Protein AF-A0A3B7PXM8-F1 (afdb_monomer_lite)

Foldseek 3Di:
DAQKKKWKWFWDFDAPPFAGDLVRIDTFATPDMDPDPVVNVVVLLVVQLVCQQVAFVRRQADCVVDVVSLVLLVVLQVLCCVQQNDGLADPVRDGGRGDDPRHDSVSSSVSCVSSSNRRMDIDMDRQQQWKKWKQFPVVRHTDQFVPRTTQIDSDLQSPVDDCLRRLVVCQVVCCCLQQVDDVVQFFPCVVVVLVLQVVQPQFDADPVRGGPGGNSSSDGSVSLVSSQVRGPHGRIDIDIDGPVRSNVNSVD

Secondary structure (DSSP, 8-state):
---EEEEEEEEEEEE-SSSEEEEEEEEEEEEEEES-HHHHHHHHHHHHHHHGGG--GGGT--TTT-HHHHHHHHHHHHHHHHHHS--SB-TTSPBPSS--TTS-HHHHHHHHHHTT--SEEEEEEETT-EEEEEEETTTTEEPB-TTS-B-EESSTT-TTS-HHHHGGGGHHHHHHHHHSS-HHHHBS-HHHHHHHHHH-TTEEE-TTS-EEEE-GGG--HHHHHHHHHHBSS-SEEEEEEEHHHHHHHHT-

Radius of gyration: 23.92 Å; chains: 1; bounding box: 57×28×70 Å

Structure (mmCIF, N/CA/C/O backbone):
data_AF-A0A3B7PXM8-F1
#
_entry.id   AF-A0A3B7PXM8-F1
#
loop_
_atom_site.group_PDB
_atom_site.id
_atom_site.type_symbol
_atom_site.label_atom_id
_atom_site.label_alt_id
_atom_site.label_comp_id
_atom_site.label_asym_id
_atom_site.label_entity_id
_atom_site.label_seq_id
_atom_site.pdbx_PDB_ins_code
_atom_site.Cartn_x
_atom_site.Cartn_y
_atom_site.Cartn_z
_atom_site.occupancy
_atom_site.B_iso_or_equiv
_atom_site.auth_seq_id
_atom_site.auth_comp_id
_atom_site.auth_asym_id
_atom_site.auth_atom_id
_atom_site.pdbx_PDB_model_num
ATOM 1 N N . MET A 1 1 ? -17.926 -16.563 -18.798 1.00 48.66 1 MET A N 1
ATOM 2 C CA . MET A 1 1 ? -17.276 -15.243 -18.694 1.00 48.66 1 MET A CA 1
ATOM 3 C C . MET A 1 1 ? -16.414 -15.311 -17.455 1.00 48.66 1 MET A C 1
ATOM 5 O O . MET A 1 1 ? -16.928 -15.748 -16.432 1.00 48.66 1 MET A O 1
ATOM 9 N N . THR A 1 2 ? -15.117 -15.044 -17.557 1.00 55.69 2 THR A N 1
ATOM 10 C CA . THR A 1 2 ? -14.252 -14.981 -16.374 1.00 55.69 2 THR A CA 1
ATOM 11 C C . THR A 1 2 ? -14.659 -13.755 -15.560 1.00 55.69 2 THR A C 1
ATOM 13 O O . THR A 1 2 ? -14.785 -12.665 -16.110 1.00 55.69 2 THR A O 1
ATOM 16 N N . ASN A 1 3 ? -14.954 -13.956 -14.275 1.00 82.12 3 ASN A N 1
ATOM 17 C CA . ASN A 1 3 ? -15.371 -12.912 -13.336 1.00 82.12 3 ASN A CA 1
ATOM 18 C C . ASN A 1 3 ? -14.119 -12.155 -12.865 1.00 82.12 3 ASN A C 1
ATOM 20 O O . ASN A 1 3 ? -13.725 -12.267 -11.712 1.00 82.12 3 ASN A O 1
ATOM 24 N N . GLN A 1 4 ? -13.411 -11.511 -13.791 1.00 92.19 4 GLN A N 1
ATOM 25 C CA . GLN A 1 4 ? -12.111 -10.895 -13.538 1.00 92.19 4 GLN A CA 1
ATOM 26 C C . GLN A 1 4 ? -12.113 -9.433 -13.959 1.00 92.19 4 GLN A C 1
ATOM 28 O O . GLN A 1 4 ? -12.710 -9.060 -14.970 1.00 92.19 4 GLN A O 1
ATOM 33 N N . ALA A 1 5 ? -11.399 -8.626 -13.187 1.00 93.19 5 ALA A N 1
ATOM 34 C CA . ALA A 1 5 ? -11.091 -7.245 -13.496 1.00 93.19 5 ALA A CA 1
ATOM 35 C C . ALA A 1 5 ? -9.580 -7.020 -13.372 1.00 93.19 5 ALA A C 1
ATOM 37 O O . ALA A 1 5 ? -8.901 -7.621 -12.538 1.00 93.19 5 ALA A O 1
AT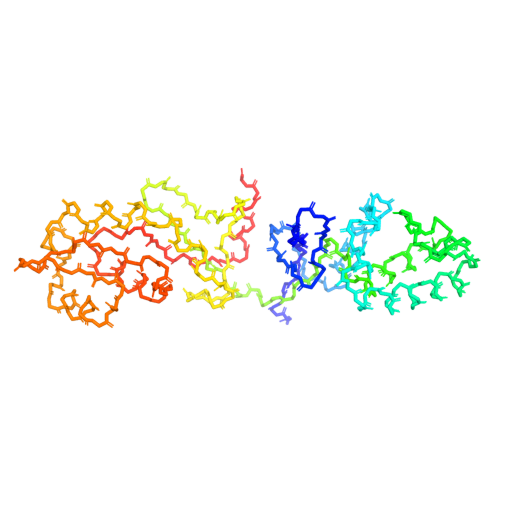OM 38 N N . TYR A 1 6 ? -9.062 -6.135 -14.214 1.00 95.44 6 TYR A N 1
ATOM 39 C CA . TYR A 1 6 ? -7.661 -5.742 -14.247 1.00 95.44 6 TYR A CA 1
ATOM 40 C C . TYR A 1 6 ? -7.566 -4.276 -13.846 1.00 95.44 6 TYR A C 1
ATOM 42 O O . TYR A 1 6 ? -8.038 -3.394 -14.566 1.00 95.44 6 TYR A O 1
ATOM 50 N N . ILE A 1 7 ? -6.981 -4.024 -12.683 1.00 94.38 7 ILE A N 1
ATOM 51 C CA . ILE A 1 7 ? -6.867 -2.695 -12.089 1.00 94.38 7 ILE A CA 1
ATOM 52 C C . ILE A 1 7 ? -5.465 -2.169 -12.374 1.00 94.38 7 ILE A C 1
ATOM 54 O O . ILE A 1 7 ? -4.486 -2.820 -12.021 1.00 94.38 7 ILE A O 1
ATOM 58 N N . ILE A 1 8 ? -5.355 -0.992 -12.982 1.00 95.69 8 ILE A N 1
ATOM 59 C CA . ILE A 1 8 ? -4.091 -0.258 -13.028 1.00 95.69 8 ILE A CA 1
ATOM 60 C C . ILE A 1 8 ? -3.986 0.567 -11.752 1.00 95.69 8 ILE A C 1
ATOM 62 O O . ILE A 1 8 ? -4.858 1.396 -11.482 1.00 95.69 8 ILE A O 1
ATOM 66 N N . ARG A 1 9 ? -2.907 0.368 -10.996 1.00 92.69 9 ARG A N 1
ATOM 67 C CA . ARG A 1 9 ? -2.559 1.196 -9.836 1.00 92.69 9 ARG A CA 1
ATOM 68 C C . ARG A 1 9 ? -1.199 1.835 -10.017 1.00 92.69 9 ARG A C 1
ATOM 70 O O . ARG A 1 9 ? -0.335 1.291 -10.708 1.00 92.69 9 ARG A O 1
ATOM 77 N N . GLN A 1 10 ? -1.024 2.988 -9.384 1.00 90.44 10 GLN A N 1
ATOM 78 C CA . GLN A 1 10 ? 0.285 3.608 -9.260 1.00 90.44 10 GLN A CA 1
ATOM 79 C C . GLN A 1 10 ? 1.058 2.948 -8.109 1.00 90.44 10 GLN A C 1
ATOM 81 O O . GLN A 1 10 ? 0.476 2.623 -7.077 1.00 90.44 10 GLN A O 1
ATOM 86 N N . GLN A 1 11 ? 2.359 2.752 -8.294 1.00 89.31 11 GLN A N 1
ATOM 87 C CA . GLN A 1 11 ? 3.288 2.372 -7.240 1.00 89.31 11 GLN A CA 1
ATOM 88 C C . GLN A 1 11 ? 3.946 3.618 -6.652 1.00 89.31 11 GLN A C 1
ATOM 90 O O . GLN A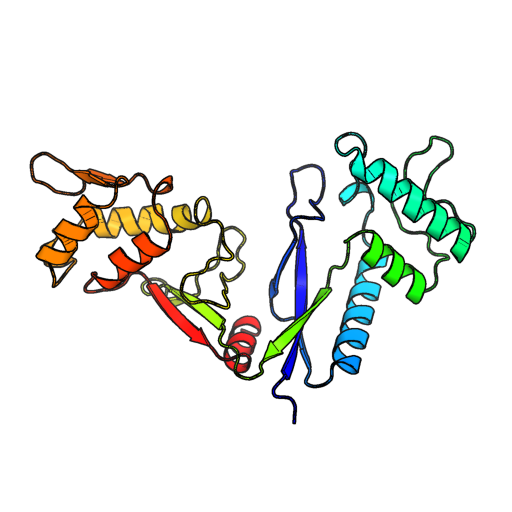 1 11 ? 4.320 4.546 -7.376 1.00 89.31 11 GLN A O 1
ATOM 95 N N . ARG A 1 12 ? 4.107 3.626 -5.334 1.00 85.94 12 ARG A N 1
ATOM 96 C CA . ARG A 1 12 ? 4.988 4.547 -4.624 1.00 85.94 12 ARG A CA 1
ATOM 97 C C . ARG A 1 12 ? 6.101 3.745 -3.979 1.00 85.94 12 ARG A C 1
ATOM 99 O O . ARG A 1 12 ? 5.836 2.743 -3.330 1.00 85.94 12 ARG A O 1
ATOM 106 N N . PHE A 1 13 ? 7.325 4.206 -4.185 1.00 88.00 13 PHE A N 1
ATOM 107 C CA . PHE A 1 13 ? 8.510 3.655 -3.549 1.00 88.00 13 PHE A CA 1
ATOM 108 C C . PHE A 1 13 ? 8.780 4.441 -2.271 1.00 88.00 13 PHE A C 1
ATOM 110 O O . PHE A 1 13 ? 8.721 5.677 -2.298 1.00 88.00 13 PHE A O 1
ATOM 117 N N . ALA A 1 14 ? 9.071 3.742 -1.175 1.00 83.94 14 ALA A N 1
ATOM 118 C CA . ALA A 1 14 ? 9.556 4.384 0.039 1.00 83.94 14 ALA A CA 1
ATOM 119 C C . ALA A 1 14 ? 10.849 5.163 -0.261 1.00 83.94 14 ALA A C 1
ATOM 121 O O . ALA A 1 14 ? 11.660 4.734 -1.082 1.00 83.94 14 ALA A O 1
ATOM 122 N N . TYR A 1 15 ? 11.023 6.325 0.368 1.00 82.56 15 TYR A N 1
ATOM 123 C CA . TYR A 1 15 ? 12.186 7.193 0.176 1.00 82.56 15 TYR A CA 1
ATOM 124 C C . TYR A 1 15 ? 12.935 7.325 1.498 1.00 82.56 15 TYR A C 1
ATOM 126 O O . TYR A 1 15 ? 12.329 7.700 2.500 1.00 82.56 15 TYR A O 1
ATOM 134 N N . ASN A 1 16 ? 14.229 7.017 1.508 1.00 81.19 16 ASN A N 1
ATOM 135 C CA . ASN A 1 16 ? 15.048 6.982 2.724 1.00 81.19 16 ASN A CA 1
ATOM 136 C C . ASN A 1 16 ? 15.998 8.190 2.841 1.00 81.19 16 ASN A C 1
ATOM 138 O O . ASN A 1 16 ? 17.161 8.042 3.205 1.00 81.19 16 ASN A O 1
ATOM 142 N N . ASP A 1 17 ? 15.501 9.379 2.504 1.00 80.50 17 ASP A N 1
ATOM 143 C CA . ASP A 1 17 ? 16.230 10.655 2.409 1.00 80.50 17 ASP A CA 1
ATOM 144 C C . ASP A 1 17 ? 17.265 10.762 1.272 1.00 80.50 17 ASP A C 1
ATOM 146 O O . ASP A 1 17 ? 17.482 11.869 0.768 1.00 80.50 17 ASP A O 1
ATOM 150 N N . GLU A 1 18 ? 17.835 9.651 0.792 1.00 81.62 18 GLU A N 1
ATOM 151 C CA . GLU A 1 18 ? 18.861 9.643 -0.265 1.00 81.62 18 GLU A CA 1
ATOM 152 C C . GLU A 1 18 ? 18.419 8.938 -1.557 1.00 81.62 18 GLU A C 1
ATOM 154 O O . GLU A 1 18 ? 18.820 9.356 -2.643 1.00 81.62 18 GLU A O 1
ATOM 159 N N . PHE A 1 19 ? 17.587 7.896 -1.470 1.00 85.44 19 PHE A N 1
ATOM 160 C CA . PHE A 1 19 ? 17.115 7.140 -2.631 1.00 85.44 19 PHE A CA 1
ATOM 161 C C . PHE A 1 19 ? 15.778 6.425 -2.367 1.00 85.44 19 PHE A C 1
ATOM 163 O O . PHE A 1 19 ? 15.280 6.320 -1.245 1.00 85.44 19 PHE A O 1
ATOM 170 N N . TYR A 1 20 ? 15.162 5.937 -3.438 1.00 88.19 20 TYR A N 1
ATOM 171 C CA . TYR A 1 20 ? 13.961 5.120 -3.412 1.00 88.19 20 TYR A CA 1
ATOM 172 C C . TYR A 1 20 ? 14.304 3.651 -3.173 1.00 88.19 20 TYR A C 1
ATOM 174 O O . TYR A 1 20 ? 15.142 3.061 -3.857 1.00 88.19 20 TYR A O 1
ATOM 182 N N . LEU A 1 21 ? 13.585 3.032 -2.244 1.00 86.38 21 LEU A N 1
ATOM 183 C CA . LEU A 1 21 ? 13.638 1.603 -1.971 1.00 86.38 21 LEU A CA 1
ATOM 184 C C . LEU A 1 21 ? 12.760 0.869 -2.987 1.00 86.38 21 LEU A C 1
ATOM 186 O O . LEU A 1 21 ? 11.541 0.786 -2.848 1.00 86.38 21 LEU A O 1
ATOM 190 N N . ARG A 1 22 ? 13.388 0.347 -4.045 1.00 87.94 22 ARG A N 1
ATOM 191 C CA . ARG A 1 22 ? 12.688 -0.315 -5.161 1.00 87.94 22 ARG A CA 1
ATOM 192 C C . ARG A 1 22 ? 11.918 -1.569 -4.747 1.00 87.94 22 ARG A C 1
ATOM 194 O O . ARG A 1 22 ? 10.881 -1.870 -5.332 1.00 87.94 22 ARG A O 1
ATOM 201 N N . ASP A 1 23 ? 12.392 -2.263 -3.719 1.00 82.31 23 ASP A N 1
ATOM 202 C CA . ASP A 1 23 ? 11.761 -3.482 -3.204 1.00 82.31 23 ASP A CA 1
ATOM 203 C C . ASP A 1 23 ? 10.648 -3.201 -2.178 1.00 82.31 23 ASP A C 1
ATOM 205 O O . ASP A 1 23 ? 9.913 -4.109 -1.796 1.00 82.31 23 ASP A O 1
ATOM 209 N N . GLU A 1 24 ? 10.465 -1.936 -1.791 1.00 78.25 24 GLU A N 1
ATOM 210 C CA . GLU A 1 24 ? 9.442 -1.476 -0.847 1.00 78.25 24 GLU A CA 1
ATOM 211 C C . GLU A 1 24 ? 8.457 -0.539 -1.555 1.00 78.25 24 GLU A C 1
ATOM 213 O O . GLU A 1 24 ? 8.320 0.650 -1.248 1.00 78.25 24 GLU A O 1
ATOM 218 N N . ALA A 1 25 ? 7.783 -1.091 -2.565 1.00 82.19 25 ALA A N 1
ATOM 219 C CA . ALA A 1 25 ? 6.732 -0.401 -3.292 1.00 82.19 25 ALA A CA 1
ATOM 220 C C . ALA A 1 25 ? 5.349 -0.793 -2.766 1.00 82.19 25 ALA A C 1
ATOM 222 O O . ALA A 1 25 ? 4.997 -1.974 -2.743 1.00 82.19 25 ALA A O 1
ATOM 223 N N . TYR A 1 26 ? 4.522 0.198 -2.442 1.00 80.38 26 TYR A N 1
ATOM 224 C CA . TYR A 1 26 ? 3.102 -0.009 -2.165 1.00 80.38 26 TYR A CA 1
ATOM 225 C C . TYR A 1 26 ? 2.245 0.566 -3.295 1.00 80.38 26 TYR A C 1
ATOM 227 O O . TYR A 1 26 ? 2.650 1.473 -4.030 1.00 80.38 26 TYR A O 1
ATOM 235 N N . VAL A 1 27 ? 1.061 -0.015 -3.483 1.00 83.81 27 VAL A N 1
ATOM 236 C CA . VAL A 1 27 ? 0.110 0.419 -4.511 1.00 83.81 27 VAL A CA 1
ATOM 237 C C . VAL A 1 27 ? -0.855 1.437 -3.925 1.00 83.81 27 VAL A C 1
ATOM 239 O O . VAL A 1 27 ? -1.341 1.261 -2.813 1.00 83.81 27 VAL A O 1
ATOM 242 N N . THR A 1 28 ? -1.138 2.494 -4.678 1.00 82.62 28 THR A N 1
ATOM 243 C CA . THR A 1 28 ? -1.987 3.599 -4.219 1.00 82.62 28 THR A CA 1
ATOM 244 C C . THR A 1 28 ? -3.341 3.577 -4.931 1.00 82.62 28 THR A C 1
ATOM 246 O O . THR A 1 28 ? -3.943 2.513 -5.105 1.00 82.62 28 THR A O 1
ATOM 249 N N . GLN A 1 29 ? -3.837 4.745 -5.337 1.00 81.31 29 GLN A N 1
ATOM 250 C CA . GLN A 1 29 ? -5.116 4.936 -6.001 1.00 81.31 29 GLN A CA 1
ATOM 251 C C . GLN A 1 29 ? -5.294 4.077 -7.257 1.00 81.31 29 GLN A C 1
ATOM 253 O O . GLN A 1 29 ? -4.353 3.774 -8.006 1.00 81.31 29 GLN A O 1
ATOM 258 N N . ILE A 1 30 ? -6.554 3.735 -7.517 1.00 88.50 30 ILE A N 1
ATOM 259 C CA . ILE A 1 30 ? -6.964 3.119 -8.773 1.00 88.50 30 ILE A CA 1
ATOM 260 C C . ILE A 1 30 ? -6.861 4.165 -9.881 1.00 88.50 30 ILE A C 1
ATOM 262 O O . ILE A 1 30 ? -7.595 5.146 -9.890 1.00 88.50 30 ILE A O 1
ATOM 266 N N . HIS A 1 31 ? -5.978 3.927 -10.848 1.00 89.94 31 HIS A N 1
ATOM 267 C CA . HIS A 1 31 ? -5.861 4.777 -12.027 1.00 89.94 31 HIS A CA 1
ATOM 268 C C . HIS A 1 31 ? -6.926 4.430 -13.075 1.00 89.94 31 HIS A C 1
ATOM 270 O O . HIS A 1 31 ? -7.528 5.312 -13.679 1.00 89.94 31 HIS A O 1
ATOM 276 N N . ALA A 1 32 ? -7.152 3.135 -13.315 1.00 91.94 32 ALA A N 1
ATOM 277 C CA . ALA A 1 32 ? -8.136 2.656 -14.282 1.00 91.94 32 ALA A CA 1
ATOM 278 C C . ALA A 1 32 ? -8.503 1.186 -14.033 1.00 91.94 32 ALA A C 1
ATOM 280 O O . ALA A 1 32 ? -7.733 0.439 -13.433 1.00 91.94 32 ALA A O 1
ATOM 281 N N . VAL A 1 33 ? -9.660 0.757 -14.542 1.00 92.88 33 VAL A N 1
ATOM 282 C CA . VAL A 1 33 ? -10.134 -0.635 -14.473 1.00 92.88 33 VAL A CA 1
ATOM 283 C C . VAL A 1 33 ? -10.519 -1.119 -15.865 1.00 92.88 33 VAL A C 1
ATOM 285 O O . VAL A 1 33 ? -11.168 -0.405 -16.626 1.00 92.88 33 VAL A O 1
ATOM 288 N N . TYR A 1 34 ? -10.135 -2.352 -16.180 1.00 94.25 34 TYR A N 1
ATOM 289 C CA . TYR A 1 34 ? -10.365 -2.995 -17.468 1.00 94.25 34 TYR A CA 1
ATOM 290 C C . TYR A 1 34 ? -10.969 -4.386 -17.277 1.00 94.25 34 TYR A C 1
ATOM 292 O O . TYR A 1 34 ? -10.628 -5.102 -16.338 1.00 94.25 34 TYR A O 1
ATOM 300 N N . ALA A 1 35 ? -11.821 -4.796 -18.215 1.00 92.81 35 ALA A N 1
ATOM 301 C CA . ALA A 1 35 ? -12.333 -6.168 -18.292 1.00 92.81 35 ALA A CA 1
ATOM 302 C C . ALA A 1 35 ? -11.432 -7.095 -19.132 1.00 92.81 35 ALA A C 1
ATOM 304 O O . ALA A 1 35 ? -11.523 -8.314 -19.024 1.00 92.81 35 ALA A O 1
ATOM 305 N N . ASP A 1 36 ? -10.568 -6.525 -19.978 1.00 94.62 36 ASP A N 1
ATOM 306 C CA . ASP A 1 36 ? -9.661 -7.267 -20.854 1.00 94.62 36 ASP A CA 1
ATOM 307 C C . ASP A 1 36 ? -8.204 -7.111 -20.409 1.00 94.62 36 ASP A C 1
ATOM 309 O O . ASP A 1 36 ? -7.697 -5.998 -20.235 1.00 94.62 36 ASP A O 1
ATOM 313 N N . ARG A 1 37 ? -7.513 -8.248 -20.283 1.00 95.44 37 ARG A N 1
ATOM 314 C CA . ARG A 1 37 ? -6.119 -8.305 -19.839 1.00 95.44 37 ARG A CA 1
ATOM 315 C C . ARG A 1 37 ? -5.190 -7.570 -20.795 1.00 95.44 37 ARG A C 1
ATOM 317 O O . ARG A 1 37 ? -4.308 -6.844 -20.339 1.00 95.44 37 ARG A O 1
ATOM 324 N N . GLY A 1 38 ? -5.359 -7.786 -22.102 1.00 96.56 38 GLY A N 1
ATOM 325 C CA . GLY A 1 38 ? -4.481 -7.219 -23.127 1.00 96.56 38 GLY A CA 1
ATOM 326 C C . GLY A 1 38 ? -4.533 -5.696 -23.120 1.00 96.56 38 GLY A C 1
ATOM 327 O O . GLY A 1 38 ? -3.498 -5.036 -23.041 1.00 96.56 38 GLY A O 1
ATOM 328 N N . SER A 1 39 ? -5.750 -5.158 -23.083 1.00 96.81 39 SER A N 1
ATOM 329 C CA . SER A 1 39 ? -6.033 -3.726 -22.999 1.00 96.81 39 SER A CA 1
ATOM 330 C C . SER A 1 39 ? -5.433 -3.104 -21.735 1.00 96.81 39 SER A C 1
ATOM 332 O O . SER A 1 39 ? -4.767 -2.074 -21.823 1.00 96.81 39 SER A O 1
ATOM 334 N N . ALA A 1 40 ? -5.580 -3.761 -20.576 1.00 97.44 40 ALA A N 1
ATOM 335 C CA . ALA A 1 40 ? -5.001 -3.290 -19.316 1.00 97.44 40 ALA A CA 1
ATOM 336 C C . ALA A 1 40 ? -3.468 -3.204 -19.373 1.00 97.44 40 ALA A C 1
ATOM 338 O O . ALA A 1 40 ? -2.884 -2.197 -18.979 1.00 97.44 40 ALA A O 1
ATOM 339 N N . HIS A 1 41 ? -2.804 -4.242 -19.894 1.00 97.25 41 HIS A N 1
ATOM 340 C CA . HIS A 1 41 ? -1.340 -4.276 -19.981 1.00 97.25 41 HIS A CA 1
ATOM 341 C C . HIS A 1 41 ? -0.807 -3.268 -21.001 1.00 97.25 41 HIS A C 1
ATOM 343 O O . HIS A 1 41 ? 0.213 -2.629 -20.749 1.00 97.25 41 HIS A O 1
ATOM 349 N N . GLN A 1 42 ? -1.502 -3.082 -22.127 1.00 97.38 42 GLN A N 1
ATOM 350 C CA . GLN A 1 42 ? -1.133 -2.075 -23.118 1.00 97.38 42 GLN A CA 1
ATOM 351 C C . GLN A 1 42 ? -1.248 -0.657 -22.544 1.00 97.38 42 GLN A C 1
ATOM 353 O O . GLN A 1 42 ? -0.311 0.130 -22.678 1.00 97.38 42 GLN A O 1
ATOM 358 N N . ALA A 1 43 ? -2.353 -0.344 -21.861 1.00 97.62 43 ALA A N 1
ATOM 359 C CA . ALA A 1 43 ? -2.539 0.951 -21.211 1.00 97.62 43 ALA A CA 1
ATOM 360 C C . ALA A 1 43 ? -1.517 1.179 -20.083 1.00 97.62 43 ALA A C 1
ATOM 362 O O . ALA A 1 43 ? -0.901 2.239 -20.009 1.00 97.62 43 ALA A O 1
ATOM 363 N N . CYS A 1 44 ? -1.261 0.164 -19.253 1.00 97.25 44 CYS A N 1
ATOM 364 C CA . CYS A 1 44 ? -0.257 0.229 -18.190 1.00 97.25 44 CYS A CA 1
ATOM 365 C C . CYS A 1 44 ? 1.151 0.480 -18.740 1.00 97.25 44 CYS A C 1
ATOM 367 O O . CYS A 1 44 ? 1.910 1.279 -18.187 1.00 97.25 44 CYS A O 1
ATOM 369 N N . LYS A 1 45 ? 1.513 -0.177 -19.847 1.00 97.31 45 LYS A N 1
ATOM 370 C CA . LYS A 1 45 ? 2.785 0.061 -20.530 1.00 97.31 45 LYS A CA 1
ATOM 371 C C . LYS A 1 45 ? 2.885 1.500 -21.031 1.00 97.31 45 LYS A C 1
ATOM 373 O O . LYS A 1 45 ? 3.905 2.140 -20.799 1.00 97.31 45 LYS A O 1
ATOM 378 N N . GLN A 1 46 ? 1.828 2.017 -21.654 1.00 97.00 46 GLN A N 1
ATOM 379 C CA . GLN A 1 46 ? 1.790 3.394 -22.144 1.00 97.00 46 GLN A CA 1
ATOM 380 C C . GLN A 1 46 ? 1.995 4.415 -21.012 1.00 97.00 46 GLN A C 1
ATOM 382 O O . GLN A 1 46 ? 2.843 5.292 -21.140 1.00 97.00 46 GLN A O 1
ATOM 387 N N . LEU A 1 47 ? 1.312 4.243 -19.876 1.00 96.06 47 LEU A N 1
ATOM 388 C CA . LEU A 1 47 ? 1.477 5.108 -18.699 1.00 96.06 47 LEU A CA 1
ATOM 389 C C . LEU A 1 47 ? 2.910 5.101 -18.158 1.00 96.06 47 LEU A C 1
ATOM 391 O O . LEU A 1 47 ? 3.448 6.146 -17.802 1.00 96.06 47 LEU A O 1
ATOM 395 N N . ASN A 1 48 ? 3.555 3.931 -18.116 1.00 95.62 48 ASN A N 1
ATOM 396 C CA . ASN A 1 48 ? 4.959 3.844 -17.717 1.00 95.62 48 ASN A CA 1
ATOM 397 C C . ASN A 1 48 ? 5.875 4.564 -18.719 1.00 95.62 48 ASN A C 1
ATOM 399 O O . ASN A 1 48 ? 6.769 5.298 -18.313 1.00 95.62 48 ASN A O 1
ATOM 403 N N . LEU A 1 49 ? 5.640 4.420 -20.024 1.00 95.12 49 LEU A N 1
ATOM 404 C CA . LEU A 1 49 ? 6.447 5.091 -21.051 1.00 95.12 49 LEU A CA 1
ATOM 405 C C . LEU A 1 49 ? 6.331 6.620 -21.027 1.00 95.12 49 LEU A C 1
ATOM 407 O O . LEU A 1 49 ? 7.240 7.305 -21.487 1.00 95.12 49 LEU A O 1
ATOM 411 N N . GLU A 1 50 ? 5.250 7.164 -20.474 1.00 93.56 50 GLU A N 1
ATOM 412 C CA . GLU A 1 50 ? 5.076 8.609 -20.302 1.00 93.56 50 GLU A CA 1
ATOM 413 C C . GLU A 1 50 ? 5.913 9.183 -19.149 1.00 93.56 50 GLU A C 1
ATOM 415 O O . GLU A 1 50 ? 6.314 10.350 -19.207 1.00 93.56 50 GLU A O 1
ATOM 420 N N . VAL A 1 51 ? 6.195 8.374 -18.121 1.00 89.94 51 VAL A N 1
ATOM 421 C CA . VAL A 1 51 ? 6.917 8.811 -16.914 1.00 89.94 51 VAL A CA 1
ATOM 422 C C . VAL A 1 51 ? 8.393 8.423 -16.924 1.00 89.94 51 VAL A C 1
ATOM 424 O O . VAL A 1 51 ? 9.231 9.257 -16.592 1.00 89.94 51 VAL A O 1
ATOM 427 N N . LEU A 1 52 ? 8.729 7.212 -17.383 1.00 88.50 52 LEU A N 1
ATOM 428 C CA . LEU A 1 52 ? 10.081 6.643 -17.314 1.00 88.50 52 LEU A CA 1
ATOM 429 C C . LEU A 1 52 ? 11.185 7.529 -17.913 1.00 88.50 52 LEU A C 1
ATOM 431 O O . LEU A 1 52 ? 12.244 7.625 -17.298 1.00 88.50 52 LEU A O 1
ATOM 435 N N . PRO A 1 53 ? 10.991 8.226 -19.053 1.00 85.50 53 PRO A N 1
ATOM 436 C CA . PRO A 1 53 ? 12.033 9.092 -19.609 1.00 85.50 53 PRO A CA 1
ATOM 437 C C . PRO A 1 53 ? 12.407 10.290 -18.724 1.00 85.50 53 PRO A C 1
ATOM 439 O O . PRO A 1 53 ? 13.388 10.969 -19.013 1.00 85.50 53 PRO A O 1
ATOM 442 N N . ARG A 1 54 ? 11.604 10.598 -17.697 1.00 84.62 54 ARG A N 1
ATOM 443 C CA . ARG A 1 54 ? 11.820 11.713 -16.763 1.00 84.62 54 ARG A CA 1
ATOM 444 C C . ARG A 1 54 ? 12.391 11.257 -15.421 1.00 84.62 54 ARG A C 1
ATOM 446 O O . ARG A 1 54 ? 12.706 12.108 -14.595 1.00 84.62 54 ARG A O 1
ATOM 453 N N . GLU A 1 55 ? 12.488 9.949 -15.198 1.00 86.12 55 GLU A N 1
ATOM 454 C CA . GLU A 1 55 ? 13.033 9.390 -13.965 1.00 86.12 55 GLU A CA 1
ATOM 455 C C . GLU A 1 55 ? 14.555 9.552 -13.937 1.00 86.12 55 GLU A C 1
ATOM 457 O O . GLU A 1 55 ? 15.240 9.293 -14.929 1.00 86.12 55 GLU A O 1
ATOM 462 N N . ILE A 1 56 ? 15.074 9.973 -12.783 1.00 87.88 56 ILE A N 1
ATOM 463 C CA . ILE A 1 56 ? 16.510 10.120 -12.540 1.00 87.88 56 ILE A CA 1
ATOM 464 C C . ILE A 1 56 ? 17.000 8.836 -11.881 1.00 87.88 56 ILE A C 1
ATOM 466 O O . ILE A 1 56 ? 16.583 8.512 -10.771 1.00 87.88 56 ILE A O 1
ATOM 470 N N . LEU A 1 57 ? 17.896 8.111 -12.546 1.00 85.38 57 LEU A N 1
ATOM 471 C CA . LEU A 1 57 ? 18.408 6.818 -12.088 1.00 85.38 57 LEU A CA 1
ATOM 472 C C . LEU A 1 57 ? 19.120 6.908 -10.737 1.00 85.38 57 LEU A C 1
ATOM 474 O O . LEU A 1 57 ? 18.982 5.995 -9.930 1.00 85.38 57 LEU A O 1
ATOM 478 N N . GLY A 1 58 ? 19.802 8.021 -10.451 1.00 84.12 58 GLY A N 1
ATOM 479 C CA . GLY A 1 58 ? 20.439 8.258 -9.149 1.00 84.12 58 GLY A CA 1
ATOM 480 C C . GLY A 1 58 ? 19.468 8.271 -7.967 1.00 84.12 58 GLY A C 1
ATOM 481 O O . GLY A 1 58 ? 19.887 8.049 -6.841 1.00 84.12 58 GLY A O 1
ATOM 482 N N . ASN A 1 59 ? 18.165 8.444 -8.210 1.00 87.62 59 ASN A N 1
ATOM 483 C CA . ASN A 1 59 ? 17.162 8.321 -7.156 1.00 87.62 59 ASN A CA 1
ATOM 484 C C . ASN A 1 59 ? 16.808 6.861 -6.847 1.00 87.62 59 ASN A C 1
ATOM 486 O O . ASN A 1 59 ? 16.084 6.623 -5.895 1.00 87.62 59 ASN A O 1
ATOM 490 N N . TYR A 1 60 ? 17.234 5.891 -7.654 1.00 88.12 60 TYR A N 1
ATOM 491 C CA . TYR A 1 60 ? 16.813 4.488 -7.556 1.00 88.12 60 TYR A CA 1
ATOM 492 C C . TYR A 1 60 ? 17.978 3.513 -7.375 1.00 88.12 60 TYR A C 1
ATOM 494 O O . TYR A 1 60 ? 17.752 2.348 -7.039 1.00 88.12 60 TYR A O 1
ATOM 502 N N . PHE A 1 61 ? 19.202 3.971 -7.630 1.00 88.19 61 PHE A N 1
ATOM 503 C CA . PHE A 1 61 ? 20.422 3.190 -7.503 1.00 88.19 61 PHE A CA 1
ATOM 504 C C . PHE A 1 61 ? 21.383 3.900 -6.562 1.00 88.19 61 PHE A C 1
ATOM 506 O O . PHE A 1 61 ? 21.753 5.048 -6.792 1.00 88.19 61 PHE A O 1
ATOM 513 N N . ALA A 1 62 ? 21.805 3.183 -5.531 1.00 85.06 62 ALA A N 1
ATOM 514 C CA . ALA A 1 62 ? 22.688 3.672 -4.490 1.00 85.06 62 ALA A CA 1
ATOM 515 C C . ALA A 1 62 ? 23.814 2.643 -4.254 1.00 85.06 62 ALA A C 1
ATOM 517 O O . ALA A 1 62 ? 23.880 2.007 -3.194 1.00 85.06 62 ALA A O 1
ATOM 518 N N . PRO A 1 63 ? 24.688 2.413 -5.258 1.00 82.12 63 PRO A N 1
ATOM 519 C CA . PRO A 1 63 ? 25.688 1.342 -5.241 1.00 82.12 63 PRO A CA 1
ATOM 520 C C . PRO A 1 63 ? 26.707 1.461 -4.099 1.00 82.12 63 PRO A C 1
ATOM 522 O O . PRO A 1 63 ? 27.322 0.464 -3.723 1.00 82.12 63 PRO A O 1
ATOM 525 N N . GLU A 1 64 ? 26.877 2.650 -3.519 1.00 82.38 64 GLU A N 1
ATOM 526 C CA . GLU A 1 64 ? 27.691 2.890 -2.325 1.00 82.38 64 GLU A CA 1
ATOM 527 C C . GLU A 1 64 ? 27.118 2.208 -1.073 1.00 82.38 64 GLU A C 1
ATOM 529 O O . GLU A 1 64 ? 27.870 1.859 -0.161 1.00 82.38 64 GLU A O 1
ATOM 534 N N . TYR A 1 65 ? 25.800 1.999 -1.041 1.00 78.62 65 TYR A N 1
ATOM 535 C CA . TYR A 1 65 ? 25.067 1.421 0.084 1.00 78.62 65 TYR A CA 1
ATOM 536 C C . TYR A 1 65 ? 24.532 0.017 -0.219 1.00 78.62 65 TYR A C 1
ATOM 538 O O . TYR A 1 65 ? 24.357 -0.784 0.701 1.00 78.62 65 TYR A O 1
ATOM 546 N N . GLN A 1 66 ? 24.296 -0.307 -1.496 1.00 81.50 66 GLN A N 1
ATOM 547 C CA . GLN A 1 66 ? 23.678 -1.560 -1.925 1.00 81.50 66 GLN A CA 1
ATOM 548 C C . GLN A 1 66 ? 24.529 -2.299 -2.959 1.00 81.50 66 GLN A C 1
ATOM 550 O O . GLN A 1 66 ? 24.526 -1.994 -4.149 1.00 81.50 66 GLN A O 1
ATOM 555 N N . GLN A 1 67 ? 25.196 -3.373 -2.533 1.00 84.06 67 GLN A N 1
ATOM 556 C CA . GLN A 1 67 ? 25.977 -4.218 -3.446 1.00 84.06 67 GLN A CA 1
ATOM 557 C C . GLN A 1 67 ? 25.120 -4.816 -4.582 1.00 84.06 67 GLN A C 1
ATOM 559 O O . GLN A 1 67 ? 25.616 -4.998 -5.695 1.00 84.06 67 GLN A O 1
ATOM 564 N N . ALA A 1 68 ? 23.840 -5.097 -4.313 1.00 83.88 68 ALA A N 1
ATOM 565 C CA . ALA A 1 68 ? 22.892 -5.599 -5.308 1.00 83.88 68 ALA A CA 1
ATOM 566 C C . ALA A 1 68 ? 22.698 -4.621 -6.483 1.00 83.88 68 ALA A C 1
ATOM 568 O O . ALA A 1 68 ? 22.530 -5.057 -7.624 1.00 83.88 68 ALA A O 1
ATOM 569 N N . ASP A 1 69 ? 22.812 -3.314 -6.233 1.00 88.19 69 ASP A N 1
ATOM 570 C CA . ASP A 1 69 ? 22.709 -2.293 -7.276 1.00 88.19 69 ASP A CA 1
ATOM 571 C C . ASP A 1 69 ? 23.885 -2.348 -8.242 1.00 88.19 69 ASP A C 1
ATOM 573 O O . ASP A 1 69 ? 23.694 -2.152 -9.438 1.00 88.19 69 ASP A O 1
ATOM 577 N N . ILE A 1 70 ? 25.089 -2.682 -7.771 1.00 89.06 70 ILE A N 1
ATOM 578 C CA . ILE A 1 70 ? 26.266 -2.818 -8.641 1.00 89.06 70 ILE A CA 1
ATOM 579 C C . ILE A 1 70 ? 26.038 -3.937 -9.662 1.00 89.06 70 ILE A C 1
ATOM 581 O O . ILE A 1 70 ? 26.267 -3.752 -10.860 1.00 89.06 70 ILE A O 1
ATOM 585 N N . GLU A 1 71 ? 25.579 -5.102 -9.202 1.00 91.62 71 GLU A N 1
ATOM 586 C CA . GLU A 1 71 ? 25.317 -6.245 -10.079 1.00 91.62 71 GLU A CA 1
ATOM 587 C C . GLU A 1 71 ? 24.188 -5.944 -11.065 1.00 91.62 71 GLU A C 1
ATOM 589 O O . GLU A 1 71 ? 24.305 -6.233 -12.260 1.00 91.62 71 GLU A O 1
ATOM 594 N N . LEU A 1 72 ? 23.113 -5.317 -10.586 1.00 93.69 72 LEU A N 1
ATOM 595 C CA . LEU A 1 72 ? 21.981 -4.961 -11.426 1.00 93.69 72 LEU A CA 1
ATOM 596 C C . LEU A 1 72 ? 22.348 -3.890 -12.462 1.00 93.69 72 LEU A C 1
ATOM 598 O O . LEU A 1 72 ? 22.027 -4.056 -13.637 1.00 93.69 72 LEU A O 1
ATOM 602 N N . LEU A 1 73 ? 23.085 -2.843 -12.083 1.00 94.06 73 LEU A N 1
ATOM 603 C CA . LEU A 1 73 ? 23.569 -1.817 -13.013 1.00 94.06 73 LEU A CA 1
ATOM 604 C C . LEU A 1 73 ? 24.459 -2.415 -14.105 1.00 94.06 73 LEU A C 1
ATOM 606 O O . LEU A 1 73 ? 24.353 -2.022 -15.264 1.00 94.06 73 LEU A O 1
ATOM 610 N N . GLN A 1 74 ? 25.294 -3.409 -13.789 1.00 93.94 74 GLN A N 1
ATOM 611 C CA . GLN A 1 74 ? 26.086 -4.113 -14.803 1.00 93.94 74 GLN A CA 1
ATOM 612 C C . GLN A 1 74 ? 25.211 -4.908 -15.783 1.00 93.94 74 GLN A C 1
ATOM 614 O O . GLN A 1 74 ? 25.495 -4.933 -16.986 1.00 93.94 74 GLN A O 1
ATOM 619 N N . GLN A 1 75 ? 24.149 -5.553 -15.292 1.00 96.12 75 GLN A N 1
ATOM 620 C CA . GLN A 1 75 ? 23.188 -6.269 -16.136 1.00 96.12 75 GLN A CA 1
ATOM 621 C C . GLN A 1 75 ? 22.410 -5.305 -17.038 1.00 96.12 75 GLN A C 1
ATOM 623 O O . GLN A 1 75 ? 22.294 -5.546 -18.241 1.00 96.12 75 GLN A O 1
ATOM 628 N N . LEU A 1 76 ? 21.931 -4.193 -16.478 1.00 96.44 76 LEU A N 1
ATOM 629 C CA . LEU A 1 76 ? 21.222 -3.141 -17.205 1.00 96.44 76 LEU A CA 1
ATOM 630 C C . LEU A 1 76 ? 22.129 -2.449 -18.230 1.00 96.44 76 LEU A C 1
ATOM 632 O O . LEU A 1 76 ? 21.713 -2.212 -19.360 1.00 96.44 76 LEU A O 1
ATOM 636 N N . ASN A 1 77 ? 23.398 -2.209 -17.896 1.00 96.44 77 ASN A N 1
ATOM 637 C CA . ASN A 1 77 ? 24.379 -1.679 -18.838 1.00 96.44 77 ASN A CA 1
ATOM 638 C C . ASN A 1 77 ? 24.585 -2.614 -20.038 1.00 96.44 77 ASN A C 1
ATOM 640 O O . ASN A 1 77 ? 24.580 -2.171 -21.186 1.00 96.44 77 ASN A O 1
ATOM 644 N N . ARG A 1 78 ? 24.731 -3.922 -19.789 1.00 97.56 78 ARG A N 1
ATOM 645 C CA . ARG A 1 78 ? 24.849 -4.916 -20.866 1.00 97.56 78 ARG A CA 1
ATOM 646 C C . ARG A 1 78 ? 23.612 -4.914 -21.758 1.00 97.56 78 ARG A C 1
ATOM 648 O O . ARG A 1 78 ? 23.750 -4.918 -22.976 1.00 97.56 78 ARG A O 1
ATOM 655 N N . PHE A 1 79 ? 22.430 -4.847 -21.152 1.00 98.06 79 PHE A N 1
ATOM 656 C CA . PHE A 1 79 ? 21.174 -4.718 -21.877 1.00 98.06 79 PHE A CA 1
ATOM 657 C C . PHE A 1 79 ? 21.170 -3.477 -22.790 1.00 98.06 79 PHE A C 1
ATOM 659 O O . PHE A 1 79 ? 20.887 -3.603 -23.980 1.00 98.06 79 PHE A O 1
ATOM 666 N N . CYS A 1 80 ? 21.564 -2.302 -22.289 1.00 96.75 80 CYS A N 1
ATOM 667 C CA . CYS A 1 80 ? 21.636 -1.083 -23.102 1.00 96.75 80 CYS A CA 1
ATOM 668 C C . CYS A 1 80 ? 22.624 -1.212 -24.274 1.00 96.75 80 CYS A C 1
ATOM 670 O O . CYS A 1 80 ? 22.283 -0.864 -25.408 1.00 96.75 80 CYS A O 1
ATOM 672 N N . LEU A 1 81 ? 23.812 -1.777 -24.035 1.00 97.56 81 LEU A N 1
ATOM 673 C CA . LEU A 1 81 ? 24.818 -2.009 -25.075 1.00 97.56 81 LEU A CA 1
ATOM 674 C C . LEU A 1 81 ? 24.315 -2.966 -26.165 1.00 97.56 81 LEU A C 1
ATOM 676 O O . LEU A 1 81 ? 24.531 -2.713 -27.347 1.00 97.56 81 LEU A O 1
ATOM 680 N N . GLU A 1 82 ? 23.618 -4.037 -25.790 1.00 97.88 82 GLU A N 1
ATOM 681 C CA . GLU A 1 82 ? 23.064 -5.009 -26.740 1.00 97.88 82 GLU A CA 1
ATOM 682 C C . GLU A 1 82 ? 21.909 -4.432 -27.571 1.00 97.88 82 GLU A C 1
ATOM 684 O O . GLU A 1 82 ? 21.788 -4.750 -28.754 1.00 97.88 82 GLU A O 1
ATOM 689 N N . ARG A 1 83 ? 21.063 -3.582 -26.972 1.00 97.88 83 ARG A N 1
ATOM 690 C CA . ARG A 1 83 ? 19.856 -3.049 -27.626 1.00 97.88 83 ARG A CA 1
ATOM 691 C C . ARG A 1 83 ? 20.100 -1.782 -28.439 1.00 97.88 83 ARG A C 1
ATOM 693 O O . ARG A 1 83 ? 19.509 -1.628 -29.504 1.00 97.88 83 ARG A O 1
ATOM 700 N N . CYS A 1 84 ? 20.963 -0.883 -27.965 1.00 96.50 84 CYS A N 1
ATOM 701 C CA . CYS A 1 84 ? 21.205 0.410 -28.617 1.00 96.50 84 CYS A CA 1
ATOM 702 C C . CYS A 1 84 ? 22.684 0.806 -28.737 1.00 96.50 84 CYS A C 1
ATOM 704 O O . CYS A 1 84 ? 22.987 1.862 -29.290 1.00 96.50 84 CYS A O 1
ATOM 706 N N . GLY A 1 85 ? 23.618 -0.012 -28.239 1.00 96.62 85 GLY A N 1
ATOM 707 C CA . GLY A 1 85 ? 25.055 0.276 -28.299 1.00 96.62 85 GLY A CA 1
ATOM 708 C C . GLY A 1 85 ? 25.528 1.387 -27.359 1.00 96.62 85 GLY A C 1
ATOM 709 O O . GLY A 1 85 ? 26.709 1.728 -27.387 1.00 96.62 85 GLY A O 1
ATOM 710 N N . GLN A 1 86 ? 24.644 1.954 -26.532 1.00 95.44 86 GLN A N 1
ATOM 711 C CA . GLN A 1 86 ? 24.985 3.001 -25.569 1.00 95.44 86 GLN A CA 1
ATOM 712 C C . GLN A 1 86 ? 25.192 2.400 -24.177 1.00 95.44 86 GLN A C 1
ATOM 714 O O . GLN A 1 86 ? 24.410 1.565 -23.726 1.00 95.44 86 GLN A O 1
ATOM 719 N N . SER A 1 87 ? 26.269 2.821 -23.515 1.00 94.12 87 SER A N 1
ATOM 720 C CA . SER A 1 87 ? 26.579 2.440 -22.136 1.00 94.12 87 SER A CA 1
ATOM 721 C C . SER A 1 87 ? 25.677 3.207 -21.169 1.00 94.12 87 SER A C 1
ATOM 723 O O . SER A 1 87 ? 25.406 4.385 -21.381 1.00 94.12 87 SER A O 1
ATOM 725 N N . LEU A 1 88 ? 25.245 2.540 -20.101 1.00 92.44 88 LEU A N 1
ATOM 726 C CA . LEU A 1 88 ? 24.648 3.163 -18.918 1.00 92.44 88 LEU A CA 1
ATOM 727 C C . LEU A 1 88 ? 25.722 3.724 -17.975 1.00 92.44 88 LEU A C 1
ATOM 729 O O . LEU A 1 88 ? 25.393 4.458 -17.055 1.00 92.44 88 LEU A O 1
ATOM 733 N N . LEU A 1 89 ? 26.985 3.333 -18.164 1.00 91.88 89 LEU A N 1
ATOM 734 C CA . LEU A 1 89 ? 28.109 3.712 -17.312 1.00 91.88 89 LEU A CA 1
ATOM 735 C C . LEU A 1 89 ? 29.057 4.674 -18.035 1.00 91.88 89 LEU A C 1
ATOM 737 O O . LEU A 1 89 ? 29.399 4.438 -19.201 1.00 91.88 89 LEU A O 1
ATOM 741 N N . ASP A 1 90 ? 29.526 5.692 -17.319 1.00 89.00 90 ASP A N 1
ATOM 742 C CA . ASP A 1 90 ? 30.564 6.619 -17.761 1.00 89.00 90 ASP A CA 1
ATOM 743 C C . ASP A 1 90 ? 31.968 5.976 -17.729 1.00 89.00 90 ASP A C 1
ATOM 745 O O . ASP A 1 90 ? 32.168 4.845 -17.276 1.00 89.00 90 ASP A O 1
ATOM 749 N N . GLU A 1 91 ? 32.988 6.708 -18.188 1.00 87.06 91 GLU A N 1
ATOM 750 C CA . GLU A 1 91 ? 34.386 6.235 -18.214 1.00 87.06 91 GLU A CA 1
ATOM 751 C C . GLU A 1 91 ? 34.957 5.895 -16.823 1.00 87.06 91 GLU A C 1
ATOM 753 O O . GLU A 1 91 ? 35.983 5.220 -16.714 1.00 87.06 91 GLU A O 1
ATOM 758 N N . ARG A 1 92 ? 34.315 6.376 -15.753 1.00 85.69 92 ARG A N 1
ATOM 759 C CA . ARG A 1 92 ? 34.681 6.122 -14.355 1.00 85.69 92 ARG A CA 1
ATOM 760 C C . ARG A 1 92 ? 33.846 4.997 -13.736 1.00 85.69 92 ARG A C 1
ATOM 762 O O . ARG A 1 92 ? 34.053 4.688 -12.565 1.00 85.69 92 ARG A O 1
ATOM 769 N N . GLY A 1 93 ? 32.942 4.383 -14.500 1.00 83.38 93 GLY A N 1
ATOM 770 C CA . GLY A 1 93 ? 32.057 3.311 -14.053 1.00 83.38 93 GLY A CA 1
ATOM 771 C C . GLY A 1 93 ? 30.842 3.785 -13.252 1.00 83.38 93 GLY A C 1
ATOM 772 O O . GLY A 1 93 ? 30.176 2.949 -12.646 1.00 83.38 93 GLY A O 1
ATOM 773 N N . ARG A 1 94 ? 30.551 5.091 -13.228 1.00 85.12 94 ARG A N 1
ATOM 774 C CA . ARG A 1 94 ? 29.348 5.646 -12.587 1.00 85.12 94 ARG A CA 1
ATOM 775 C C . ARG A 1 94 ? 28.186 5.555 -13.559 1.00 85.12 94 ARG A C 1
ATOM 777 O O . ARG A 1 94 ? 28.395 5.736 -14.755 1.00 85.12 94 ARG A O 1
ATOM 784 N N . HIS A 1 95 ? 26.983 5.280 -13.069 1.00 84.44 95 HIS A N 1
ATOM 785 C CA . HIS A 1 95 ? 25.826 5.283 -13.953 1.00 84.44 95 HIS A CA 1
ATOM 786 C C . HIS A 1 95 ? 25.472 6.714 -14.381 1.00 84.44 95 HIS A C 1
ATOM 788 O O . HIS A 1 95 ? 25.680 7.670 -13.636 1.00 84.44 95 HIS A O 1
ATOM 794 N N . GLU A 1 96 ? 24.934 6.848 -15.586 1.00 86.38 96 GLU A N 1
ATOM 795 C CA . GLU A 1 96 ? 24.332 8.088 -16.067 1.00 86.38 96 GLU A CA 1
ATOM 796 C C . GLU A 1 96 ? 23.037 8.396 -15.299 1.00 86.38 96 GLU A C 1
ATOM 798 O O . GLU A 1 96 ? 22.396 7.503 -14.735 1.00 86.38 96 GLU A O 1
ATOM 803 N N . ASP A 1 97 ? 22.624 9.663 -15.303 1.00 86.56 97 ASP A N 1
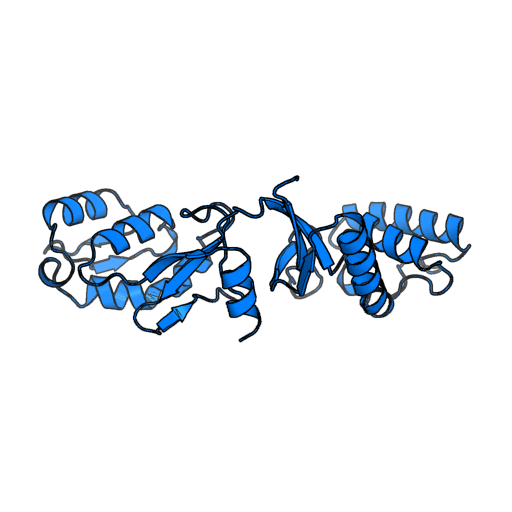ATOM 804 C CA . ASP A 1 97 ? 21.404 10.101 -14.611 1.00 86.56 97 ASP A CA 1
ATOM 805 C C . ASP A 1 97 ? 20.124 9.584 -15.281 1.00 86.56 97 ASP A C 1
ATOM 807 O O . ASP A 1 97 ? 19.084 9.501 -14.635 1.00 86.56 97 ASP A O 1
ATOM 811 N N . TYR A 1 98 ? 20.181 9.222 -16.566 1.00 88.88 98 TYR A N 1
ATOM 812 C CA . TYR A 1 98 ? 19.009 8.854 -17.359 1.00 88.88 98 TYR A CA 1
ATOM 813 C C . TYR A 1 98 ? 19.243 7.589 -18.180 1.00 88.88 98 TYR A C 1
ATOM 815 O O . TYR A 1 98 ? 20.351 7.293 -18.628 1.00 88.88 98 TYR A O 1
ATOM 823 N N . ILE A 1 99 ? 18.152 6.869 -18.441 1.00 90.44 99 ILE A N 1
ATOM 824 C CA . ILE A 1 99 ? 18.139 5.730 -19.360 1.00 90.44 99 ILE A CA 1
ATOM 825 C C . ILE A 1 99 ? 18.472 6.227 -20.784 1.00 90.44 99 ILE A C 1
ATOM 827 O O . ILE A 1 99 ? 17.894 7.234 -21.210 1.00 90.44 99 ILE A O 1
ATOM 831 N N . PRO A 1 100 ? 19.332 5.528 -21.552 1.00 92.00 100 PRO A N 1
ATOM 832 C CA . PRO A 1 100 ? 19.713 5.938 -22.901 1.00 92.00 100 PRO A CA 1
ATOM 833 C C . PRO A 1 100 ? 18.525 6.190 -23.843 1.00 92.00 100 PRO A C 1
ATOM 835 O O . PRO A 1 100 ? 17.770 5.275 -24.173 1.00 92.00 100 PRO A O 1
ATOM 838 N N . ALA A 1 101 ? 18.425 7.421 -24.359 1.00 91.06 101 ALA A N 1
ATOM 839 C CA . ALA A 1 101 ? 17.363 7.873 -25.272 1.00 91.06 101 ALA A CA 1
ATOM 840 C C . ALA A 1 101 ? 17.274 7.087 -26.590 1.00 91.06 101 ALA A C 1
ATOM 842 O O . ALA A 1 101 ? 16.275 7.184 -27.300 1.00 91.06 101 ALA A O 1
ATOM 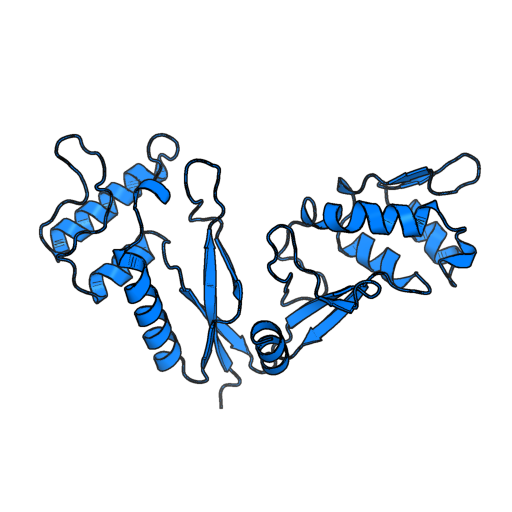843 N N . ALA A 1 102 ? 18.319 6.332 -26.936 1.00 93.88 102 ALA A N 1
ATOM 844 C CA . ALA A 1 102 ? 18.362 5.501 -28.133 1.00 93.88 102 ALA A CA 1
ATOM 845 C C . ALA A 1 102 ? 17.627 4.155 -27.988 1.00 93.88 102 ALA A C 1
ATOM 847 O O . ALA A 1 102 ? 17.460 3.461 -28.993 1.00 93.88 102 ALA A O 1
ATOM 848 N N . LEU A 1 103 ? 17.202 3.761 -26.781 1.00 94.38 103 LEU A N 1
ATOM 849 C CA . LEU A 1 103 ? 16.379 2.565 -26.597 1.00 94.38 103 LEU A CA 1
ATOM 850 C C . LEU A 1 103 ? 15.007 2.734 -27.263 1.00 94.38 103 LEU A C 1
ATOM 852 O O . LEU A 1 103 ? 14.416 3.815 -27.264 1.00 94.38 103 LEU A O 1
ATOM 856 N N . SER A 1 104 ? 14.472 1.640 -27.811 1.00 95.56 104 SER A N 1
ATOM 857 C CA . SER A 1 104 ? 13.090 1.631 -28.290 1.00 95.56 104 SER A CA 1
ATOM 858 C C . SER A 1 104 ? 12.110 1.723 -27.108 1.00 95.56 104 SER A C 1
ATOM 860 O O . SER A 1 104 ? 12.474 1.361 -25.988 1.00 95.56 104 SER A O 1
ATOM 862 N N . PRO A 1 105 ? 10.846 2.140 -27.315 1.00 95.25 105 PRO A N 1
ATOM 863 C CA . PRO A 1 105 ? 9.842 2.119 -26.248 1.00 95.25 105 PRO A CA 1
ATOM 864 C C . PRO A 1 105 ? 9.677 0.737 -25.593 1.00 95.25 105 PRO A C 1
ATOM 866 O O . PRO A 1 105 ? 9.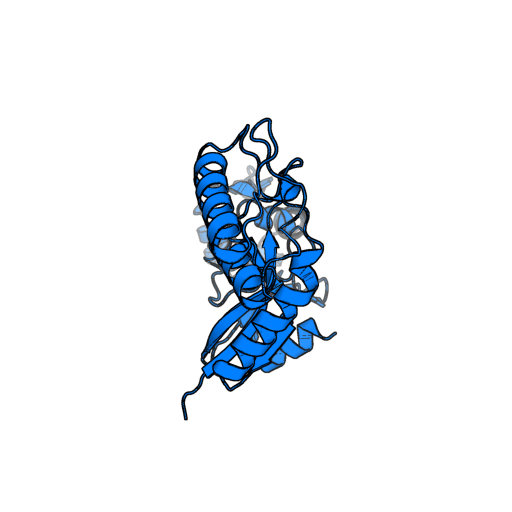455 0.634 -24.390 1.00 95.25 105 PRO A O 1
ATOM 869 N N . ASP A 1 106 ? 9.822 -0.344 -26.359 1.00 95.75 106 ASP A N 1
ATOM 870 C CA . ASP A 1 106 ? 9.743 -1.701 -25.817 1.00 95.75 106 ASP A CA 1
ATOM 871 C C . ASP A 1 106 ? 10.926 -2.008 -24.896 1.00 95.75 106 ASP A C 1
ATOM 873 O O . ASP A 1 106 ? 10.724 -2.538 -23.803 1.00 95.75 106 ASP A O 1
ATOM 877 N N . ASP A 1 107 ? 12.134 -1.608 -25.296 1.00 96.00 107 ASP A N 1
ATOM 878 C CA . ASP A 1 107 ? 13.338 -1.796 -24.488 1.00 96.00 107 ASP A CA 1
ATOM 879 C C . ASP A 1 107 ? 13.346 -0.886 -23.248 1.00 96.00 107 ASP A C 1
ATOM 881 O O . ASP A 1 107 ? 13.819 -1.302 -22.196 1.00 96.00 107 ASP A O 1
ATOM 885 N N . TYR A 1 108 ? 12.780 0.325 -23.330 1.00 93.12 108 TYR A N 1
ATOM 886 C CA . TYR A 1 108 ? 12.579 1.219 -22.180 1.00 93.12 108 TYR A CA 1
ATOM 887 C C . TYR A 1 108 ? 11.697 0.578 -21.108 1.00 93.12 108 TYR A C 1
ATOM 889 O O . TYR A 1 108 ? 12.010 0.617 -19.917 1.00 93.12 108 TYR A O 1
ATOM 897 N N . PHE A 1 109 ? 10.588 -0.028 -21.531 1.00 95.25 109 PHE A N 1
ATOM 898 C CA . PHE A 1 109 ? 9.696 -0.724 -20.614 1.00 95.25 109 PHE A CA 1
ATOM 899 C C . PHE A 1 109 ? 10.365 -1.975 -20.023 1.00 95.25 109 PHE A C 1
ATOM 901 O O . PHE A 1 109 ? 10.271 -2.204 -18.819 1.00 95.25 109 PHE A O 1
ATOM 908 N N . GLU A 1 110 ? 11.088 -2.750 -20.840 1.00 96.62 110 GLU A N 1
ATOM 909 C CA . GLU A 1 110 ? 11.840 -3.924 -20.378 1.00 96.62 110 GLU A CA 1
ATOM 910 C C . GLU A 1 110 ? 12.953 -3.535 -19.386 1.00 96.62 110 GLU A C 1
ATOM 912 O O . GLU A 1 110 ? 13.137 -4.210 -18.372 1.00 96.62 110 GLU A O 1
ATOM 917 N N . PHE A 1 111 ? 13.657 -2.423 -19.630 1.00 95.50 111 PHE A N 1
ATOM 918 C CA . PHE A 1 111 ? 14.634 -1.858 -18.698 1.00 95.50 111 PHE A CA 1
ATOM 919 C C . PHE A 1 111 ? 13.984 -1.588 -17.341 1.00 95.50 111 PHE A C 1
ATOM 921 O O . PHE A 1 111 ? 14.466 -2.076 -16.322 1.00 95.50 111 PHE A O 1
ATOM 928 N N . ALA A 1 112 ? 12.862 -0.865 -17.324 1.00 94.06 112 ALA A N 1
ATOM 929 C CA . ALA A 1 112 ? 12.173 -0.513 -16.087 1.00 94.06 112 ALA A CA 1
ATOM 930 C C . ALA A 1 112 ? 11.630 -1.739 -15.339 1.00 94.06 112 ALA A C 1
ATOM 932 O O . ALA A 1 112 ? 11.666 -1.771 -14.111 1.00 94.06 112 ALA A O 1
ATOM 933 N N . GLN A 1 113 ? 11.182 -2.771 -16.060 1.00 94.88 113 GLN A N 1
ATOM 934 C CA . GLN A 1 113 ? 10.804 -4.056 -15.467 1.00 94.88 113 GLN A CA 1
ATOM 935 C C . GLN A 1 113 ? 11.989 -4.736 -14.778 1.00 94.88 113 GLN A C 1
ATOM 937 O O . GLN A 1 113 ? 11.874 -5.150 -13.628 1.00 94.88 113 GLN A O 1
ATOM 942 N N . ARG A 1 114 ? 13.134 -4.831 -15.464 1.00 94.88 114 ARG A N 1
ATOM 943 C CA . ARG A 1 114 ? 14.367 -5.416 -14.909 1.00 94.88 114 ARG A CA 1
ATOM 944 C C . ARG A 1 114 ? 14.882 -4.620 -13.714 1.00 94.88 114 ARG A C 1
ATOM 946 O O . ARG A 1 114 ? 15.405 -5.202 -12.772 1.00 94.88 114 ARG A O 1
ATOM 953 N N . ALA A 1 115 ? 14.720 -3.303 -13.764 1.00 92.56 115 ALA A N 1
ATOM 954 C CA . ALA A 1 115 ? 15.119 -2.390 -12.714 1.00 92.56 115 ALA A CA 1
ATOM 955 C C . ALA A 1 115 ? 14.097 -2.287 -11.572 1.00 92.56 115 ALA A C 1
ATOM 957 O O . ALA A 1 115 ? 14.378 -1.576 -10.624 1.00 92.56 115 ALA A O 1
ATOM 958 N N . ASN A 1 116 ? 12.936 -2.948 -11.619 1.00 92.31 116 ASN A N 1
ATOM 959 C CA . ASN A 1 116 ? 11.864 -2.765 -10.629 1.00 92.31 116 ASN A CA 1
ATOM 960 C C . ASN A 1 116 ? 11.488 -1.276 -10.414 1.00 92.31 116 ASN A C 1
ATOM 962 O O . ASN A 1 116 ? 11.345 -0.796 -9.295 1.00 92.31 116 ASN A O 1
ATOM 966 N N . MET A 1 117 ? 11.387 -0.526 -11.517 1.00 92.19 117 MET A N 1
ATOM 967 C CA . MET A 1 117 ? 11.116 0.922 -11.552 1.00 92.19 117 MET A CA 1
ATOM 968 C C . MET A 1 117 ? 9.775 1.253 -12.221 1.00 92.19 117 MET A C 1
ATOM 970 O O . MET A 1 117 ? 9.549 2.380 -12.665 1.00 92.19 117 MET A O 1
ATOM 974 N N . LEU A 1 118 ? 8.884 0.272 -12.371 1.00 92.88 118 LEU A N 1
ATOM 975 C CA . LEU A 1 118 ? 7.569 0.542 -12.940 1.00 92.88 118 LEU A CA 1
ATOM 976 C C . LEU A 1 118 ? 6.771 1.432 -11.986 1.00 92.88 118 LEU A C 1
ATOM 978 O O . LEU A 1 118 ? 6.588 1.114 -10.820 1.00 92.88 118 LEU A O 1
ATOM 982 N N . ARG A 1 119 ? 6.260 2.553 -12.492 1.00 92.00 119 ARG A N 1
ATOM 983 C CA . ARG A 1 119 ? 5.408 3.458 -11.716 1.00 92.00 119 ARG A CA 1
ATOM 984 C C . ARG A 1 119 ? 3.951 3.021 -11.720 1.00 92.00 119 ARG A C 1
ATOM 986 O O . ARG A 1 119 ? 3.193 3.431 -10.849 1.00 92.00 119 ARG A O 1
ATOM 993 N N . TYR A 1 120 ? 3.552 2.219 -12.702 1.00 95.19 120 TYR A N 1
ATOM 994 C CA . TYR A 1 120 ? 2.207 1.666 -12.800 1.00 95.19 120 TYR A CA 1
ATOM 995 C C . TYR A 1 120 ? 2.260 0.158 -12.990 1.00 95.19 120 TYR A C 1
ATOM 997 O O . TYR A 1 120 ? 3.079 -0.346 -13.764 1.00 95.19 120 TYR A O 1
ATOM 1005 N N . VAL A 1 121 ? 1.341 -0.542 -12.330 1.00 95.25 121 VAL A N 1
ATOM 1006 C CA . VAL A 1 121 ? 1.207 -2.000 -12.387 1.00 95.25 121 VAL A CA 1
ATOM 1007 C C . VAL A 1 121 ? -0.238 -2.412 -12.621 1.00 95.25 121 VAL A C 1
ATOM 1009 O O . VAL A 1 121 ? -1.170 -1.689 -12.266 1.00 95.25 121 VAL A O 1
ATOM 1012 N N . VAL A 1 122 ? -0.418 -3.599 -13.203 1.00 96.25 122 VAL A N 1
ATOM 1013 C CA . VAL A 1 122 ? -1.727 -4.242 -13.345 1.00 96.25 122 VAL A CA 1
ATOM 1014 C C . VAL A 1 122 ? -1.905 -5.258 -12.224 1.00 96.25 122 VAL A C 1
ATOM 1016 O O . VAL A 1 122 ? -1.099 -6.175 -12.083 1.00 96.25 122 VAL A O 1
ATOM 1019 N N . ILE A 1 123 ? -2.992 -5.127 -11.473 1.00 94.00 123 ILE A N 1
ATOM 1020 C CA . ILE A 1 123 ? -3.434 -6.094 -10.471 1.00 94.00 123 ILE A CA 1
ATOM 1021 C C . ILE A 1 123 ? -4.657 -6.817 -11.023 1.00 94.00 123 ILE A C 1
ATOM 1023 O O . ILE A 1 123 ? -5.646 -6.193 -11.409 1.00 94.00 123 ILE A O 1
ATOM 1027 N N . GLU A 1 124 ? -4.585 -8.141 -11.066 1.00 94.44 124 GLU A N 1
ATOM 1028 C CA . GLU A 1 124 ? -5.722 -8.990 -11.403 1.00 94.44 124 GLU A CA 1
ATOM 1029 C C . GLU A 1 124 ? -6.529 -9.284 -10.138 1.00 94.44 124 GLU A C 1
ATOM 1031 O O . GLU A 1 124 ? -5.988 -9.753 -9.134 1.00 94.44 124 GLU A O 1
ATOM 1036 N N . VAL A 1 125 ? -7.828 -9.007 -10.192 1.00 92.50 125 VAL A N 1
ATOM 1037 C CA . VAL A 1 125 ? -8.765 -9.307 -9.111 1.00 92.50 125 VAL A CA 1
ATOM 1038 C C . VAL A 1 125 ? -10.000 -10.000 -9.663 1.00 92.50 125 VAL A C 1
ATOM 1040 O O . VAL A 1 125 ? -10.350 -9.865 -10.837 1.00 92.50 125 VAL A O 1
ATOM 1043 N N . SER A 1 126 ? -10.694 -10.726 -8.794 1.00 90.44 126 SER A N 1
ATOM 1044 C CA . SER A 1 126 ? -12.050 -11.171 -9.097 1.00 90.44 126 SER A CA 1
ATOM 1045 C C . SER A 1 126 ? -12.987 -9.958 -9.131 1.00 90.44 126 SER A C 1
ATOM 1047 O O . SER A 1 126 ? -12.832 -9.052 -8.315 1.00 90.44 126 SER A O 1
ATOM 1049 N N . SER A 1 127 ? -13.971 -9.903 -10.028 1.00 80.25 127 SER A N 1
ATOM 1050 C CA . SER A 1 127 ? -14.922 -8.773 -10.066 1.00 80.25 127 SER A CA 1
ATOM 1051 C C . SER A 1 127 ? -15.892 -8.745 -8.879 1.00 80.25 127 SER A C 1
ATOM 1053 O O . SER A 1 127 ? -16.528 -7.725 -8.638 1.00 80.25 127 SER A O 1
ATOM 1055 N N . ASP A 1 128 ? -15.987 -9.838 -8.123 1.00 86.31 128 ASP A N 1
ATOM 1056 C CA . ASP A 1 128 ? -16.663 -9.938 -6.822 1.00 86.31 128 ASP A CA 1
ATOM 1057 C C . ASP A 1 128 ? -15.710 -9.730 -5.626 1.00 86.31 128 ASP A C 1
ATOM 1059 O O . ASP A 1 128 ? -16.125 -9.897 -4.481 1.00 86.31 128 ASP A O 1
ATOM 1063 N N . CYS A 1 129 ? -14.446 -9.355 -5.866 1.00 90.50 129 CYS A N 1
ATOM 1064 C CA . CYS A 1 129 ? -13.510 -9.011 -4.797 1.00 90.50 129 CYS A CA 1
ATOM 1065 C C . CYS A 1 129 ? -14.038 -7.818 -3.995 1.00 90.50 129 CYS A C 1
ATOM 1067 O O . CYS A 1 129 ? -14.432 -6.796 -4.567 1.00 90.50 129 CYS A O 1
ATOM 1069 N N . LEU A 1 130 ? -14.004 -7.949 -2.669 1.00 94.69 130 LEU A N 1
ATOM 1070 C CA . LEU A 1 130 ? -14.276 -6.854 -1.751 1.00 94.69 130 LEU A CA 1
ATOM 1071 C C . LEU A 1 130 ? -12.968 -6.206 -1.306 1.00 94.69 130 LEU A C 1
ATOM 1073 O O . LEU A 1 130 ? -11.944 -6.873 -1.151 1.00 94.69 130 LEU A O 1
ATOM 1077 N N . PHE A 1 131 ? -13.048 -4.904 -1.081 1.00 94.56 131 PHE A N 1
ATOM 1078 C CA . PHE A 1 131 ? -11.996 -4.075 -0.521 1.00 94.56 131 PHE A CA 1
ATOM 1079 C C . PHE A 1 131 ? -12.474 -3.530 0.818 1.00 94.56 131 PHE A C 1
ATOM 1081 O O . PHE A 1 131 ? -13.598 -3.043 0.928 1.00 94.56 131 PHE A O 1
ATOM 1088 N N . TYR A 1 132 ? -11.642 -3.648 1.840 1.00 96.12 132 TYR A N 1
ATOM 1089 C CA . TYR A 1 132 ? -11.950 -3.256 3.204 1.00 96.12 132 TYR A CA 1
ATOM 1090 C C . TYR A 1 132 ? -11.203 -1.973 3.530 1.00 96.12 132 TYR A C 1
ATOM 1092 O O . TYR A 1 132 ? -9.980 -1.924 3.412 1.00 96.12 132 TYR A O 1
ATOM 1100 N N . LEU A 1 133 ? -11.951 -0.944 3.918 1.00 95.56 133 LEU A N 1
ATOM 1101 C CA . LEU A 1 133 ? -11.425 0.342 4.372 1.00 95.56 133 LEU A CA 1
ATOM 1102 C C . LEU A 1 133 ? -11.933 0.625 5.787 1.00 95.56 133 LEU A C 1
ATOM 1104 O O . LEU A 1 133 ? -12.992 0.129 6.188 1.00 95.56 133 LEU A O 1
ATOM 1108 N N . LEU A 1 134 ? -11.198 1.454 6.524 1.00 95.25 134 LEU A N 1
ATOM 1109 C CA . LEU A 1 134 ? -11.630 1.959 7.825 1.00 95.25 134 LEU A CA 1
ATOM 1110 C C . LEU A 1 134 ? -12.380 3.277 7.643 1.00 95.25 134 LEU A C 1
ATOM 1112 O O . LEU A 1 134 ? -11.849 4.229 7.077 1.00 95.25 134 LEU A O 1
ATOM 1116 N N . TRP A 1 135 ? -13.625 3.327 8.105 1.00 96.06 135 TRP A N 1
ATOM 1117 C CA . TRP A 1 135 ? -14.414 4.550 8.195 1.00 96.06 135 TRP A CA 1
ATOM 1118 C C . TRP A 1 135 ? -14.343 5.099 9.611 1.00 96.06 135 TRP A C 1
ATOM 1120 O O . TRP A 1 135 ? -14.771 4.426 10.548 1.00 96.06 135 TRP A O 1
ATOM 1130 N N . MET A 1 136 ? -13.837 6.314 9.756 1.00 94.25 136 MET A N 1
ATOM 1131 C CA . MET A 1 136 ? -13.688 6.987 11.036 1.00 94.25 136 MET A CA 1
ATOM 1132 C C . MET A 1 136 ? -14.992 7.712 11.385 1.00 94.25 136 MET A C 1
ATOM 1134 O O . MET A 1 136 ? -15.484 8.552 10.625 1.00 94.25 136 MET A O 1
ATOM 1138 N N . ASN A 1 137 ? -15.614 7.329 12.504 1.00 92.94 137 ASN A N 1
ATOM 1139 C CA . ASN A 1 137 ? -16.973 7.765 12.830 1.00 92.94 137 ASN A CA 1
ATOM 1140 C C . ASN A 1 137 ? -17.052 9.223 13.283 1.00 92.94 137 ASN A C 1
ATOM 1142 O O . ASN A 1 137 ? -18.079 9.862 13.061 1.00 92.94 137 ASN A O 1
ATOM 1146 N N . GLU A 1 138 ? -16.016 9.754 13.919 1.00 89.75 138 GLU A N 1
ATOM 1147 C CA . GLU A 1 138 ? -16.017 11.146 14.370 1.00 89.75 138 GLU A CA 1
ATOM 1148 C C . GLU A 1 138 ? -15.778 12.100 13.194 1.00 89.75 138 GLU A C 1
ATOM 1150 O O . GLU A 1 138 ? -16.528 13.056 12.990 1.00 89.75 138 GLU A O 1
ATOM 1155 N N . GLU A 1 139 ? -14.804 11.771 12.355 1.00 91.56 139 GLU A N 1
ATOM 1156 C CA . GLU A 1 139 ? -14.373 12.549 11.198 1.00 91.56 139 GLU A CA 1
ATOM 1157 C C . GLU A 1 139 ? -15.334 12.419 10.013 1.00 91.56 139 GLU A C 1
ATOM 1159 O O . GLU A 1 139 ? -15.337 13.273 9.127 1.00 91.56 139 GLU A O 1
ATOM 1164 N N . GLN A 1 140 ? -16.159 11.364 9.989 1.00 93.56 140 GLN A N 1
ATOM 1165 C CA . GLN A 1 140 ? -17.027 11.019 8.859 1.00 93.56 140 GLN A CA 1
ATOM 1166 C C . GLN A 1 140 ? -16.232 10.940 7.545 1.00 93.56 140 GLN A C 1
ATOM 1168 O O . GLN A 1 140 ? -16.651 11.453 6.504 1.00 93.56 140 GLN A O 1
ATOM 1173 N N . ALA A 1 141 ? -15.073 10.289 7.616 1.00 93.38 141 ALA A N 1
ATOM 1174 C CA . ALA A 1 141 ? -14.141 10.128 6.512 1.00 93.38 141 ALA A CA 1
ATOM 1175 C C . ALA A 1 141 ? -13.499 8.737 6.545 1.00 93.38 141 ALA A C 1
ATOM 1177 O O . ALA A 1 141 ? -13.495 8.055 7.572 1.00 93.38 141 ALA A O 1
ATOM 1178 N N . TYR A 1 142 ? -12.958 8.304 5.408 1.00 93.88 142 TYR A N 1
ATOM 1179 C CA . TYR A 1 142 ? -12.107 7.120 5.388 1.00 93.88 142 TYR A CA 1
ATOM 1180 C C . TYR A 1 142 ? -10.734 7.457 5.959 1.00 93.88 142 TYR A C 1
ATOM 1182 O O . TYR A 1 142 ? -10.211 8.537 5.703 1.00 93.88 142 TYR A O 1
ATOM 1190 N N . PHE A 1 143 ? -10.169 6.520 6.714 1.00 91.56 143 PHE A N 1
ATOM 1191 C CA . PHE A 1 143 ? -8.839 6.651 7.286 1.00 91.56 143 PHE A CA 1
ATOM 1192 C C . PHE A 1 143 ? -7.779 6.671 6.181 1.00 91.56 143 PHE A C 1
ATOM 1194 O O . PHE A 1 143 ? -7.611 5.694 5.438 1.00 91.56 143 PHE A O 1
ATOM 1201 N N . ASP A 1 144 ? -7.061 7.782 6.095 1.00 83.94 144 ASP A N 1
ATOM 1202 C CA . ASP A 1 144 ? -5.835 7.925 5.338 1.00 83.94 144 ASP A CA 1
ATOM 1203 C C . ASP A 1 144 ? -4.644 7.724 6.287 1.00 83.94 144 ASP A C 1
ATOM 1205 O O . ASP A 1 144 ? -4.554 8.308 7.363 1.00 83.94 144 ASP A O 1
ATOM 1209 N N . GLY A 1 145 ? -3.750 6.798 5.946 1.00 75.69 145 GLY A N 1
ATOM 1210 C CA . GLY A 1 145 ? -2.612 6.476 6.803 1.00 75.69 145 GLY A CA 1
ATOM 1211 C C . GLY A 1 145 ? -1.588 7.613 6.879 1.00 75.69 145 GLY A C 1
ATOM 1212 O O . GLY A 1 145 ? -1.759 8.710 6.340 1.00 75.69 145 GLY A O 1
ATOM 1213 N N . LEU A 1 146 ? -0.437 7.319 7.485 1.00 64.44 146 LEU A N 1
ATOM 1214 C CA . LEU A 1 146 ? 0.739 8.186 7.404 1.00 64.44 146 LEU A CA 1
ATOM 1215 C C . LEU A 1 146 ? 1.101 8.343 5.914 1.00 64.44 146 LEU A C 1
ATOM 1217 O O . LEU A 1 146 ? 1.489 7.359 5.299 1.00 64.44 146 LEU A O 1
ATOM 1221 N N . GLN A 1 147 ? 0.969 9.554 5.350 1.00 66.50 147 GLN A N 1
ATOM 1222 C CA . GLN A 1 147 ? 1.154 9.950 3.927 1.00 66.50 147 GLN A CA 1
ATOM 1223 C C . GLN A 1 147 ? -0.129 10.234 3.117 1.00 66.50 147 GLN A C 1
ATOM 1225 O O . GLN A 1 147 ? -0.023 10.612 1.947 1.00 66.50 147 GLN A O 1
ATOM 1230 N N . GLY A 1 148 ? -1.319 10.165 3.725 1.00 73.50 148 GLY A N 1
ATOM 1231 C CA . GLY A 1 148 ? -2.562 10.636 3.092 1.00 73.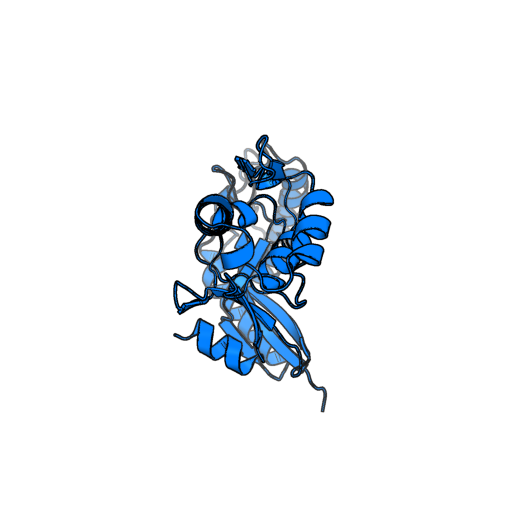50 148 GLY A CA 1
ATOM 1232 C C . GLY A 1 148 ? -3.141 9.687 2.034 1.00 73.50 148 GLY A C 1
ATOM 1233 O O . GLY A 1 148 ? -4.038 10.067 1.285 1.00 73.50 148 GLY A O 1
ATOM 1234 N N . ASP A 1 149 ? -2.624 8.458 1.953 1.00 78.75 149 ASP A N 1
ATOM 1235 C CA . ASP A 1 149 ? -3.183 7.395 1.120 1.00 78.75 149 ASP A CA 1
ATOM 1236 C C . ASP A 1 149 ? -4.150 6.535 1.951 1.00 78.75 149 ASP A C 1
ATOM 1238 O O . ASP A 1 149 ? -3.886 6.212 3.113 1.00 78.75 149 ASP A O 1
ATOM 1242 N N . LEU A 1 150 ? -5.274 6.141 1.346 1.00 87.38 150 LEU A N 1
ATOM 1243 C CA . LEU A 1 150 ? -6.268 5.281 1.992 1.00 87.38 150 LEU A CA 1
ATOM 1244 C C . LEU A 1 150 ? -5.669 3.923 2.376 1.00 87.38 150 LEU A C 1
ATOM 1246 O O . LEU A 1 150 ? -5.025 3.266 1.555 1.00 87.38 150 LEU A O 1
ATOM 1250 N N . ILE A 1 151 ? -5.962 3.473 3.598 1.00 88.69 151 ILE A N 1
ATOM 1251 C CA . ILE A 1 151 ? -5.626 2.120 4.050 1.00 88.69 151 ILE A CA 1
ATOM 1252 C C . ILE A 1 151 ? -6.696 1.147 3.548 1.00 88.69 151 ILE A C 1
ATOM 1254 O O . ILE A 1 151 ? -7.835 1.137 4.020 1.00 88.69 151 ILE A O 1
ATOM 1258 N N . GLU A 1 152 ? -6.318 0.329 2.569 1.00 90.31 152 GLU A N 1
ATOM 1259 C CA . GLU A 1 152 ? -7.179 -0.611 1.856 1.00 90.31 152 GLU A CA 1
ATOM 1260 C C . GLU A 1 152 ? -6.610 -2.027 1.966 1.00 90.31 152 GLU A C 1
ATOM 1262 O O . GLU A 1 152 ? -5.485 -2.291 1.553 1.00 90.31 152 GLU A O 1
ATOM 1267 N N . SER A 1 153 ? -7.415 -2.976 2.436 1.00 91.62 153 SER A N 1
ATOM 1268 C CA . SER A 1 153 ? -7.043 -4.392 2.439 1.00 91.62 153 SER A CA 1
ATOM 1269 C C . SER A 1 153 ? -8.024 -5.240 1.638 1.00 91.62 153 SER A C 1
ATOM 1271 O O . SER A 1 153 ? -9.192 -4.898 1.459 1.00 91.62 153 SER A O 1
ATOM 1273 N N . ARG A 1 154 ? -7.563 -6.405 1.179 1.00 90.94 154 ARG A N 1
ATOM 1274 C CA . ARG A 1 154 ? -8.439 -7.458 0.641 1.00 90.94 154 ARG A CA 1
ATOM 1275 C C . ARG A 1 154 ? -8.965 -8.388 1.739 1.00 90.94 154 ARG A C 1
ATOM 1277 O O . ARG A 1 154 ? -9.660 -9.357 1.439 1.00 90.94 154 ARG A O 1
ATOM 1284 N N . HIS A 1 155 ? -8.648 -8.103 3.001 1.00 93.06 155 HIS A N 1
ATOM 1285 C CA . HIS A 1 155 ? -9.068 -8.859 4.169 1.00 93.06 155 HIS A CA 1
ATOM 1286 C C . HIS A 1 155 ? -9.503 -7.909 5.303 1.00 93.06 155 HIS A C 1
ATOM 1288 O O . HIS A 1 155 ? -8.839 -6.906 5.551 1.00 93.06 155 HIS A O 1
ATOM 1294 N N . PRO A 1 156 ? -10.576 -8.214 6.054 1.00 92.62 156 PRO A N 1
ATOM 1295 C CA . PRO A 1 156 ? -11.060 -7.331 7.121 1.00 92.62 156 PRO A CA 1
ATOM 1296 C C . PRO A 1 156 ? -10.074 -7.152 8.285 1.00 92.62 156 PRO A C 1
ATOM 1298 O O . PRO A 1 156 ? -10.219 -6.209 9.050 1.00 92.62 156 PRO A O 1
ATOM 1301 N N . ASP A 1 157 ? -9.079 -8.033 8.416 1.00 91.75 157 ASP A N 1
ATOM 1302 C CA . ASP A 1 157 ? -8.041 -7.946 9.458 1.00 91.75 157 ASP A CA 1
ATOM 1303 C C . ASP A 1 157 ? -6.770 -7.199 9.012 1.00 91.75 157 ASP A C 1
ATOM 1305 O O . ASP A 1 157 ? -5.823 -7.116 9.788 1.00 91.75 157 ASP A O 1
ATOM 1309 N N . PHE A 1 158 ? -6.725 -6.680 7.777 1.00 92.25 158 PHE A N 1
ATOM 1310 C CA . PHE A 1 158 ? -5.608 -5.878 7.255 1.00 92.25 158 PHE A CA 1
ATOM 1311 C C . PHE A 1 158 ? -4.200 -6.489 7.472 1.00 92.25 158 PHE A C 1
ATOM 1313 O O . PHE A 1 158 ? -3.306 -5.797 7.967 1.00 92.25 158 PHE A O 1
ATOM 1320 N N . PRO A 1 159 ? -3.969 -7.772 7.116 1.00 90.31 159 PRO A N 1
ATOM 1321 C CA . PRO A 1 159 ? -2.693 -8.453 7.341 1.00 90.31 159 PRO A CA 1
ATOM 1322 C C . PRO A 1 159 ? -1.543 -7.921 6.474 1.00 90.31 159 PRO A C 1
ATOM 1324 O O . PRO A 1 159 ? -0.392 -8.257 6.733 1.00 90.31 159 PRO A O 1
ATOM 1327 N N . GLU A 1 160 ? -1.836 -7.149 5.423 1.00 86.94 160 GLU A N 1
ATOM 1328 C CA . GLU A 1 160 ? -0.827 -6.571 4.529 1.00 86.94 160 GLU A CA 1
ATOM 1329 C C . GLU A 1 160 ? -0.086 -5.373 5.134 1.00 86.94 160 GLU A C 1
ATOM 1331 O O . GLU A 1 160 ? 0.911 -4.934 4.565 1.00 86.94 160 GLU A O 1
ATOM 1336 N N . TYR A 1 161 ? -0.563 -4.847 6.262 1.00 86.56 161 TYR A N 1
ATOM 1337 C CA . TYR A 1 161 ? 0.001 -3.667 6.899 1.00 86.56 161 TYR A CA 1
ATOM 1338 C C . TYR A 1 161 ? 0.762 -4.029 8.170 1.00 86.56 161 TYR A C 1
ATOM 1340 O O . TYR A 1 161 ? 0.277 -4.790 9.011 1.00 86.56 161 TYR A O 1
ATOM 1348 N N . ASP A 1 162 ? 1.937 -3.422 8.335 1.00 85.81 162 ASP A N 1
ATOM 1349 C CA . ASP A 1 162 ? 2.572 -3.335 9.643 1.00 85.81 162 ASP A CA 1
ATOM 1350 C C . ASP A 1 162 ? 1.869 -2.242 10.449 1.00 85.81 162 ASP A C 1
ATOM 1352 O O . ASP A 1 162 ? 1.969 -1.044 10.176 1.00 85.81 162 ASP A O 1
ATOM 1356 N N . TRP A 1 163 ? 1.104 -2.678 11.440 1.00 86.38 163 TRP A N 1
ATOM 1357 C CA . TRP A 1 163 ? 0.334 -1.778 12.278 1.00 86.38 163 TRP A CA 1
ATOM 1358 C C . TRP A 1 163 ? 1.181 -1.052 13.314 1.00 86.38 163 TRP A C 1
ATOM 1360 O O . TRP A 1 163 ? 0.671 -0.107 13.894 1.00 86.38 163 TRP A O 1
ATOM 1370 N N . SER A 1 164 ? 2.447 -1.417 13.531 1.00 81.12 164 SER A N 1
ATOM 1371 C CA . SER A 1 164 ? 3.287 -0.757 14.537 1.00 81.12 164 SER A CA 1
ATOM 1372 C C . SER A 1 164 ? 3.440 0.749 14.299 1.00 81.12 164 SER A C 1
ATOM 1374 O O . SER A 1 164 ? 3.482 1.501 15.266 1.00 81.12 164 SER A O 1
ATOM 1376 N N . GLU A 1 165 ? 3.442 1.207 13.043 1.00 78.69 165 GLU A N 1
ATOM 1377 C CA . GLU A 1 165 ? 3.471 2.638 12.714 1.00 78.69 165 GLU A CA 1
ATOM 1378 C C . GLU A 1 165 ? 2.066 3.239 12.571 1.00 78.69 165 GLU A C 1
ATOM 1380 O O . GLU A 1 165 ? 1.793 4.325 13.084 1.00 78.69 165 GLU A O 1
ATOM 1385 N N . LEU A 1 166 ? 1.140 2.528 11.920 1.00 85.94 166 LEU A N 1
ATOM 1386 C CA . LEU A 1 166 ? -0.222 3.025 11.686 1.00 85.94 166 LEU A CA 1
ATOM 1387 C C . LEU A 1 166 ? -1.047 3.141 12.972 1.00 85.94 166 LEU A C 1
ATOM 1389 O O . LEU A 1 166 ? -1.936 3.987 13.056 1.00 85.94 166 LEU A O 1
ATOM 1393 N N . ILE A 1 167 ? -0.761 2.318 13.982 1.00 87.25 167 ILE A N 1
ATOM 1394 C CA . ILE A 1 167 ? -1.499 2.309 15.247 1.00 87.25 167 ILE A CA 1
ATOM 1395 C C . ILE A 1 167 ? -1.332 3.622 16.019 1.00 87.25 167 ILE A C 1
ATOM 1397 O O . ILE A 1 167 ? -2.259 4.037 16.712 1.00 87.25 167 ILE A O 1
ATOM 1401 N N . TYR A 1 168 ? -0.214 4.334 15.835 1.00 87.25 168 TYR A N 1
ATOM 1402 C CA . TYR A 1 168 ? -0.005 5.652 16.439 1.00 87.25 168 TYR A CA 1
ATOM 1403 C C . TYR A 1 168 ? -1.002 6.699 15.938 1.00 87.25 168 TYR A C 1
ATOM 1405 O O . TYR A 1 168 ? -1.329 7.628 16.671 1.00 87.25 168 TYR A O 1
ATOM 1413 N N . ALA A 1 169 ? -1.572 6.530 14.741 1.00 86.19 169 ALA A N 1
ATOM 1414 C CA . ALA A 1 169 ? -2.639 7.412 14.270 1.00 86.19 169 ALA A CA 1
ATOM 1415 C C . ALA A 1 169 ? -3.911 7.322 15.138 1.00 86.19 169 ALA A C 1
ATOM 1417 O O . ALA A 1 169 ? -4.716 8.248 15.149 1.00 86.19 169 ALA A O 1
ATOM 1418 N N . PHE A 1 170 ? -4.075 6.232 15.897 1.00 88.19 170 PHE A N 1
ATOM 1419 C CA . PHE A 1 170 ? -5.178 6.039 16.838 1.00 88.19 170 PHE A CA 1
ATOM 1420 C C . PHE A 1 170 ? -4.826 6.445 18.272 1.00 88.19 170 PHE A C 1
ATOM 1422 O O . PHE A 1 170 ? -5.707 6.388 19.123 1.00 88.19 170 PHE A O 1
ATOM 1429 N N . GLU A 1 171 ? -3.581 6.836 18.569 1.00 88.75 171 GLU A N 1
ATOM 1430 C CA . GLU A 1 171 ? -3.104 7.072 19.939 1.00 88.75 171 GLU A CA 1
ATOM 1431 C C . GLU A 1 171 ? -3.984 8.075 20.684 1.00 88.75 171 GLU A C 1
ATOM 1433 O O . GLU A 1 171 ? -4.629 7.705 21.663 1.00 88.75 171 GLU A O 1
ATOM 1438 N N . LEU A 1 172 ? -4.081 9.309 20.180 1.00 86.81 172 LEU A N 1
ATOM 1439 C CA . LEU A 1 172 ? -4.864 10.366 20.826 1.00 86.81 172 LEU A CA 1
ATOM 1440 C C . LEU A 1 172 ? -6.334 9.965 20.980 1.00 86.81 172 LEU A C 1
ATOM 1442 O O . LEU A 1 172 ? -6.921 10.144 22.042 1.00 86.81 172 LEU A O 1
ATOM 1446 N N . LEU A 1 173 ? -6.910 9.356 19.944 1.00 86.94 173 LEU A N 1
ATOM 1447 C CA . LEU A 1 173 ? -8.314 8.957 19.929 1.00 86.94 173 LEU A CA 1
ATOM 1448 C C . LEU A 1 173 ? -8.608 7.833 20.933 1.00 86.94 173 LEU A C 1
ATOM 1450 O O . LEU A 1 173 ? -9.637 7.853 21.613 1.00 86.94 173 LEU A O 1
ATOM 1454 N N . LEU A 1 174 ? -7.701 6.863 21.065 1.00 89.00 174 LEU A N 1
ATOM 1455 C CA . LEU A 1 174 ? -7.790 5.796 22.059 1.00 89.00 174 LEU A CA 1
ATOM 1456 C C . LEU A 1 174 ? -7.553 6.322 23.469 1.00 89.00 174 LEU A C 1
ATOM 1458 O O . LEU A 1 174 ? -8.278 5.925 24.379 1.00 89.00 174 LEU A O 1
ATOM 1462 N N . GLU A 1 175 ? -6.577 7.206 23.669 1.00 87.94 175 GLU A N 1
ATOM 1463 C CA . GLU A 1 175 ? -6.346 7.833 24.967 1.00 87.94 175 GLU A CA 1
ATOM 1464 C C . GLU A 1 175 ? -7.577 8.624 25.417 1.00 87.94 175 GLU A C 1
ATOM 1466 O O . GLU A 1 175 ? -8.083 8.389 26.519 1.00 87.94 175 GLU A O 1
ATOM 1471 N N . ASP A 1 176 ? -8.110 9.484 24.551 1.00 87.19 176 ASP A N 1
ATOM 1472 C CA . ASP A 1 176 ? -9.280 10.306 24.848 1.00 87.19 176 ASP A CA 1
ATOM 1473 C C . ASP A 1 176 ? -10.516 9.437 25.102 1.00 87.19 176 ASP A C 1
ATOM 1475 O O . ASP A 1 176 ? -11.214 9.615 26.103 1.00 87.19 176 ASP A O 1
ATOM 1479 N N . THR A 1 177 ? -10.754 8.421 24.270 1.00 88.06 177 THR A N 1
ATOM 1480 C CA . THR A 1 177 ? -11.906 7.527 24.441 1.00 88.06 177 THR A CA 1
ATOM 1481 C C . THR A 1 177 ? -11.784 6.688 25.714 1.00 88.06 177 THR A C 1
ATOM 1483 O O . THR A 1 177 ? -12.726 6.604 26.502 1.00 88.06 177 THR A O 1
ATOM 1486 N N . LEU A 1 178 ? -10.641 6.036 25.935 1.00 88.31 178 LEU A N 1
ATOM 1487 C CA . LEU A 1 178 ? -10.501 4.993 26.954 1.00 88.31 178 LEU A CA 1
ATOM 1488 C C . LEU A 1 178 ? -10.118 5.532 28.336 1.00 88.31 178 LEU A C 1
ATOM 1490 O O . LEU A 1 178 ? -10.469 4.905 29.339 1.00 88.31 178 LEU A O 1
ATOM 1494 N N . ARG A 1 179 ? -9.406 6.664 28.421 1.00 85.50 179 ARG A N 1
ATOM 1495 C CA . ARG A 1 179 ? -8.924 7.219 29.702 1.00 85.50 179 ARG A CA 1
ATOM 1496 C C . ARG A 1 179 ? -9.864 8.272 30.286 1.00 85.50 179 ARG A C 1
ATOM 1498 O O . ARG A 1 179 ? -9.911 8.417 31.508 1.00 85.50 179 ARG A O 1
ATOM 1505 N N . LEU A 1 180 ? -10.625 8.994 29.457 1.00 80.62 180 LEU A N 1
ATOM 1506 C CA . LEU A 1 180 ? -11.492 10.088 29.928 1.00 80.62 180 LEU A CA 1
ATOM 1507 C C . LEU A 1 180 ? -12.873 9.622 30.405 1.00 80.62 180 LEU A C 1
ATOM 1509 O O . LEU A 1 180 ? -13.622 10.398 31.010 1.00 80.62 180 LEU A O 1
ATOM 1513 N N . HIS A 1 181 ? -13.230 8.361 30.165 1.00 80.00 181 HIS A N 1
ATOM 1514 C CA . HIS A 1 181 ? -14.561 7.836 30.443 1.00 80.00 181 HIS A CA 1
ATOM 1515 C C . HIS A 1 181 ? -14.522 6.586 31.322 1.00 80.00 181 HIS A C 1
ATOM 1517 O O . HIS A 1 181 ? -13.638 5.741 31.224 1.00 80.00 181 HIS A O 1
ATOM 1523 N N . ALA A 1 182 ? -15.519 6.456 32.200 1.00 80.06 182 ALA A N 1
ATOM 1524 C CA . ALA A 1 182 ? -15.685 5.249 33.000 1.00 80.06 182 ALA A CA 1
ATOM 1525 C C . ALA A 1 182 ? -16.094 4.056 32.106 1.00 80.06 182 ALA A C 1
ATOM 1527 O O . ALA A 1 182 ? -16.851 4.260 31.148 1.00 80.06 182 ALA A O 1
ATOM 1528 N N . PRO A 1 183 ? -15.677 2.813 32.416 1.00 78.75 183 PRO A N 1
ATOM 1529 C CA . PRO A 1 183 ? -15.989 1.638 31.595 1.00 78.75 183 PRO A CA 1
ATOM 1530 C C . PRO A 1 183 ? -17.484 1.458 31.292 1.00 78.75 183 PRO A C 1
ATOM 1532 O O . PRO A 1 183 ? -17.859 1.071 30.186 1.00 78.75 183 PRO A O 1
ATOM 1535 N N . GLU A 1 184 ? -18.365 1.797 32.234 1.00 84.06 184 GLU A N 1
ATOM 1536 C CA . GLU A 1 184 ? -19.820 1.679 32.081 1.00 84.06 184 GLU A CA 1
ATOM 1537 C C . GLU A 1 184 ? -20.389 2.664 31.053 1.00 84.06 184 GLU A C 1
ATOM 1539 O O . GLU A 1 184 ? -21.466 2.431 30.495 1.00 84.06 184 GLU A O 1
ATOM 1544 N N . MET A 1 185 ? -19.684 3.767 30.789 1.00 86.75 185 MET A N 1
ATOM 1545 C CA . MET A 1 185 ? -20.020 4.713 29.725 1.00 86.75 185 MET A CA 1
ATOM 1546 C C . MET A 1 185 ? -19.565 4.192 28.364 1.00 86.75 185 MET A C 1
ATOM 1548 O O . MET A 1 185 ? -20.271 4.405 27.382 1.00 86.75 185 MET A O 1
ATOM 1552 N N . LEU A 1 186 ? -18.457 3.452 28.328 1.00 88.94 186 LEU A N 1
ATOM 1553 C CA . LEU A 1 186 ? -17.814 2.982 27.104 1.00 88.94 186 LEU A CA 1
ATOM 1554 C C . LEU A 1 186 ? -18.419 1.697 26.554 1.00 88.94 186 LEU A C 1
ATOM 1556 O O . LEU A 1 186 ? -18.603 1.591 25.348 1.00 88.94 186 LEU A O 1
ATOM 1560 N N . THR A 1 187 ? -18.780 0.738 27.407 1.00 92.25 187 THR A N 1
ATOM 1561 C CA . THR A 1 187 ? -19.258 -0.577 26.962 1.00 92.25 187 THR A CA 1
ATOM 1562 C C . THR A 1 187 ? -20.582 -0.979 27.607 1.00 92.25 187 THR A C 1
ATOM 1564 O O . THR A 1 187 ? -20.919 -0.588 28.725 1.00 92.25 187 THR A O 1
ATOM 1567 N N . SER A 1 188 ? -21.377 -1.773 26.889 1.00 94.00 188 SER A N 1
ATOM 1568 C CA . SER A 1 188 ? -22.538 -2.487 27.439 1.00 94.00 188 SER A CA 1
ATOM 1569 C C . SER A 1 188 ? -22.176 -3.887 27.958 1.00 94.00 188 SER A C 1
ATOM 1571 O O . SER A 1 188 ? -23.028 -4.566 28.532 1.00 94.00 188 SER A O 1
ATOM 1573 N N . GLN A 1 189 ? -20.920 -4.320 27.785 1.00 93.00 189 GLN A N 1
ATOM 1574 C CA . GLN A 1 189 ? -20.439 -5.672 28.078 1.00 93.00 189 GLN A CA 1
ATOM 1575 C C . GLN A 1 189 ? -19.236 -5.652 29.047 1.00 93.00 189 GLN A C 1
ATOM 1577 O O . GLN A 1 189 ? -18.152 -6.125 28.700 1.00 93.00 189 GLN A O 1
ATOM 1582 N N . PRO A 1 190 ? -19.404 -5.160 30.291 1.00 88.19 190 PRO A N 1
ATOM 1583 C CA . PRO A 1 190 ? -18.292 -4.891 31.213 1.00 88.19 190 PRO A CA 1
ATOM 1584 C C . PRO A 1 190 ? -17.437 -6.124 31.541 1.00 88.19 190 PRO A C 1
ATOM 1586 O O . PRO A 1 190 ? -16.225 -6.017 31.669 1.00 88.19 190 PRO A O 1
ATOM 1589 N N . LYS A 1 191 ? -18.033 -7.323 31.604 1.00 89.81 191 LYS A N 1
ATOM 1590 C CA . LYS A 1 191 ? -17.274 -8.563 31.851 1.00 89.81 191 LYS A CA 1
ATOM 1591 C C . LYS A 1 191 ? -16.339 -8.933 30.697 1.00 89.81 191 LYS A C 1
ATOM 1593 O O . LYS A 1 191 ? -15.242 -9.420 30.945 1.00 89.81 191 LYS A O 1
ATOM 1598 N N . LEU A 1 192 ? -16.784 -8.745 29.451 1.00 93.31 192 LEU A N 1
ATOM 1599 C CA . LEU A 1 192 ? -15.944 -9.004 28.277 1.00 93.31 192 LEU A CA 1
ATOM 1600 C C . LEU A 1 192 ? -14.866 -7.938 28.141 1.00 93.31 192 LEU A C 1
ATOM 1602 O O . LEU A 1 192 ? -13.733 -8.269 27.819 1.00 93.31 192 LEU A O 1
ATOM 1606 N N . TRP A 1 193 ? -15.211 -6.689 28.451 1.00 91.25 193 TRP A N 1
ATOM 1607 C CA . TRP A 1 193 ? -14.266 -5.586 28.522 1.00 91.25 193 TRP A CA 1
ATOM 1608 C C . TRP A 1 193 ? -13.134 -5.885 29.506 1.00 91.25 193 TRP A C 1
ATOM 1610 O O . TRP A 1 193 ? -11.982 -5.964 29.100 1.00 91.25 193 TRP A O 1
ATOM 1620 N N . GLU A 1 194 ? -13.448 -6.174 30.771 1.00 89.31 194 GLU A N 1
ATOM 1621 C CA . GLU A 1 194 ? -12.434 -6.522 31.776 1.00 89.31 194 GLU A CA 1
ATOM 1622 C C . GLU A 1 194 ? -11.556 -7.707 31.344 1.00 89.31 194 GLU A C 1
ATOM 1624 O O . GLU A 1 194 ? -10.335 -7.660 31.507 1.00 89.31 194 GLU A O 1
ATOM 1629 N N . ALA A 1 195 ? -12.158 -8.756 30.773 1.00 92.12 195 ALA A N 1
ATOM 1630 C CA . ALA A 1 195 ? -11.424 -9.926 30.298 1.00 92.12 195 ALA A CA 1
ATOM 1631 C C . ALA A 1 195 ? -10.480 -9.596 29.128 1.00 92.12 195 ALA A C 1
ATOM 1633 O O . ALA A 1 195 ? -9.331 -10.037 29.141 1.00 92.12 195 ALA A O 1
ATOM 1634 N N . LEU A 1 196 ? -10.941 -8.807 28.150 1.00 94.75 196 LEU A N 1
ATOM 1635 C CA . LEU A 1 196 ? -10.142 -8.374 27.003 1.00 94.75 196 LEU A CA 1
ATOM 1636 C C . LEU A 1 196 ? -8.941 -7.550 27.469 1.00 94.75 196 LEU A C 1
ATOM 1638 O O . LEU A 1 196 ? -7.801 -7.895 27.173 1.00 94.75 196 LEU A O 1
ATOM 1642 N N . PHE A 1 197 ? -9.192 -6.513 28.260 1.00 92.44 197 PHE A N 1
ATOM 1643 C CA . PHE A 1 197 ? -8.161 -5.611 28.762 1.00 92.44 197 PHE A CA 1
ATOM 1644 C C . PHE A 1 197 ? -7.139 -6.321 29.659 1.00 92.44 197 PHE A C 1
ATOM 1646 O O . PHE A 1 197 ? -5.948 -6.052 29.560 1.00 92.44 197 PHE A O 1
ATOM 1653 N N . SER A 1 198 ? -7.568 -7.305 30.456 1.00 90.44 198 SER A N 1
ATOM 1654 C CA . SER A 1 198 ? -6.649 -8.138 31.250 1.00 90.44 198 SER A CA 1
ATOM 1655 C C . SER A 1 198 ? -5.770 -9.068 30.403 1.00 90.44 198 SER A C 1
ATOM 1657 O O . SER A 1 198 ? -4.772 -9.583 30.903 1.00 90.44 198 SER A O 1
ATOM 1659 N N . SER A 1 199 ? -6.152 -9.334 29.150 1.00 93.38 199 SER A N 1
ATOM 1660 C CA . SER A 1 199 ? -5.405 -10.203 28.232 1.00 93.38 199 SER A CA 1
ATOM 1661 C C . SER A 1 199 ? -4.404 -9.454 27.347 1.00 93.38 199 SER A C 1
ATOM 1663 O O . SER A 1 199 ? -3.599 -10.090 26.669 1.00 93.38 199 SER A O 1
ATOM 1665 N N . ILE A 1 200 ? -4.446 -8.118 27.348 1.00 94.38 200 ILE A N 1
ATOM 1666 C CA . ILE A 1 200 ? -3.613 -7.266 26.501 1.00 94.38 200 ILE A CA 1
ATOM 1667 C C . ILE A 1 200 ? -2.568 -6.567 27.376 1.00 94.38 200 ILE A C 1
ATOM 1669 O O . ILE A 1 200 ? -2.908 -5.767 28.241 1.00 94.38 200 ILE A O 1
ATOM 1673 N N . SER A 1 201 ? -1.285 -6.838 27.129 1.00 92.75 201 SER A N 1
ATOM 1674 C CA . SER A 1 201 ? -0.170 -6.270 27.905 1.00 92.75 201 SER A CA 1
ATOM 1675 C C . SER A 1 201 ? 0.059 -4.776 27.684 1.00 92.75 201 SER A C 1
ATOM 1677 O O . SER A 1 201 ? 0.766 -4.163 28.473 1.00 92.75 201 SER A O 1
ATOM 1679 N N . ALA A 1 202 ? -0.530 -4.196 26.636 1.00 92.88 202 ALA A N 1
ATOM 1680 C CA . ALA A 1 202 ? -0.416 -2.776 26.320 1.00 92.88 202 ALA A CA 1
ATOM 1681 C C . ALA A 1 202 ? -1.104 -1.854 27.344 1.00 92.88 202 ALA A C 1
ATOM 1683 O O . ALA A 1 202 ? -0.873 -0.653 27.322 1.00 92.88 202 ALA A O 1
ATOM 1684 N N . PHE A 1 203 ? -1.970 -2.369 28.223 1.00 92.62 203 PHE A N 1
ATOM 1685 C CA . PHE A 1 203 ? -2.712 -1.534 29.168 1.00 92.62 203 PHE A CA 1
ATOM 1686 C C . PHE A 1 203 ? -2.137 -1.606 30.575 1.00 92.62 203 PHE A C 1
ATOM 1688 O O . PHE A 1 203 ? -2.051 -2.676 31.180 1.00 92.62 203 PHE A O 1
ATOM 1695 N N . GLU A 1 204 ? -1.846 -0.437 31.136 1.00 91.19 204 GLU A N 1
ATOM 1696 C CA . GLU A 1 204 ? -1.551 -0.286 32.554 1.00 91.19 204 GLU A CA 1
ATOM 1697 C C . GLU A 1 204 ? -2.792 0.203 33.296 1.00 91.19 204 GLU A C 1
ATOM 1699 O O . GLU A 1 204 ? -3.513 1.083 32.821 1.00 91.19 204 GLU A O 1
ATOM 1704 N N . PHE A 1 205 ? -3.030 -0.337 34.492 1.00 88.50 205 PHE A N 1
ATOM 1705 C CA . PHE A 1 205 ? -4.188 0.012 35.311 1.00 88.50 205 PHE A CA 1
ATOM 1706 C C . PHE A 1 205 ? -3.773 0.692 36.615 1.00 88.50 205 PHE A C 1
ATOM 1708 O O . PHE A 1 205 ? -2.811 0.281 37.265 1.00 88.50 205 PHE A O 1
ATOM 1715 N N . ASP A 1 206 ? -4.534 1.705 37.031 1.00 86.75 206 ASP A N 1
ATOM 1716 C CA . ASP A 1 206 ? -4.379 2.329 38.342 1.00 86.75 206 ASP A CA 1
ATOM 1717 C C . ASP A 1 206 ? -4.892 1.415 39.476 1.00 86.75 206 ASP A C 1
ATOM 1719 O O . ASP A 1 206 ? -5.447 0.331 39.266 1.00 86.75 206 ASP A O 1
ATOM 1723 N N . THR A 1 207 ? -4.744 1.864 40.725 1.00 84.44 207 THR A N 1
ATOM 1724 C CA . THR A 1 207 ? -5.209 1.118 41.909 1.00 84.44 207 THR A CA 1
ATOM 1725 C C . THR A 1 207 ? -6.727 0.911 41.956 1.00 84.44 207 THR A C 1
ATOM 1727 O O . THR A 1 207 ? -7.205 0.086 42.735 1.00 84.44 207 THR A O 1
ATOM 1730 N N . GLN A 1 208 ? -7.486 1.627 41.123 1.00 80.06 208 GLN A N 1
ATOM 1731 C CA . GLN A 1 208 ? -8.936 1.532 40.969 1.00 80.06 208 GLN A CA 1
ATOM 1732 C C . GLN A 1 208 ? -9.338 0.735 39.714 1.00 80.06 208 GLN A C 1
ATOM 1734 O O . GLN A 1 208 ? -10.520 0.700 39.381 1.00 80.06 208 GLN A O 1
ATOM 1739 N N . ARG A 1 209 ? -8.382 0.065 39.048 1.00 78.50 209 ARG A N 1
ATOM 1740 C CA . ARG A 1 209 ? -8.564 -0.690 37.794 1.00 78.50 209 ARG A CA 1
ATOM 1741 C C . ARG A 1 209 ? -9.034 0.153 36.605 1.00 78.50 209 ARG A C 1
ATOM 1743 O O . ARG A 1 209 ? -9.646 -0.375 35.680 1.00 78.50 209 ARG A O 1
ATOM 1750 N N . ARG A 1 210 ? -8.741 1.451 36.601 1.00 81.88 210 ARG A N 1
ATOM 1751 C CA . ARG A 1 210 ? -8.935 2.310 35.424 1.00 81.88 210 ARG A CA 1
ATOM 1752 C C . ARG A 1 210 ? -7.672 2.311 34.580 1.00 81.88 210 ARG A C 1
ATOM 1754 O O . ARG A 1 210 ? -6.585 2.153 35.125 1.00 81.88 210 ARG A O 1
ATOM 1761 N N . ILE A 1 211 ? -7.815 2.503 33.273 1.00 88.44 211 ILE A N 1
ATOM 1762 C CA . ILE A 1 211 ? -6.675 2.571 32.353 1.00 88.44 211 ILE A CA 1
ATOM 1763 C C . ILE A 1 211 ? -5.852 3.819 32.698 1.00 88.44 211 ILE A C 1
ATOM 1765 O O . ILE A 1 211 ? -6.335 4.946 32.597 1.00 88.44 211 ILE A O 1
ATOM 1769 N N . ALA A 1 212 ? -4.622 3.605 33.154 1.00 88.00 212 ALA A N 1
ATOM 1770 C CA . ALA A 1 212 ? -3.691 4.651 33.556 1.00 88.00 212 ALA A CA 1
ATOM 1771 C C . ALA A 1 212 ? -2.807 5.098 32.388 1.00 88.00 212 ALA A C 1
ATOM 1773 O O . ALA A 1 212 ? -2.575 6.300 32.240 1.00 88.00 212 ALA A O 1
ATOM 1774 N N . ALA A 1 213 ? -2.356 4.144 31.573 1.00 89.56 213 ALA A N 1
ATOM 1775 C CA . ALA A 1 213 ? -1.533 4.355 30.389 1.00 89.56 213 ALA A CA 1
ATOM 1776 C C . ALA A 1 213 ? -1.800 3.257 29.348 1.00 89.56 213 ALA A C 1
ATOM 1778 O O . ALA A 1 213 ? -2.300 2.177 29.686 1.00 89.56 213 ALA A O 1
ATOM 1779 N N . ILE A 1 214 ? -1.471 3.559 28.093 1.00 91.56 214 ILE A N 1
ATOM 1780 C CA . ILE A 1 214 ? -1.586 2.646 26.957 1.00 91.56 214 ILE A CA 1
ATOM 1781 C C . ILE A 1 214 ? -0.242 2.648 26.221 1.00 91.56 214 ILE A C 1
ATOM 1783 O O . ILE A 1 214 ? 0.186 3.685 25.729 1.00 91.56 214 ILE A O 1
ATOM 1787 N N . ASP A 1 215 ? 0.416 1.497 26.135 1.00 91.44 215 ASP A N 1
ATOM 1788 C CA . ASP A 1 215 ? 1.558 1.277 25.246 1.00 91.44 215 ASP A CA 1
ATOM 1789 C C . ASP A 1 215 ? 1.035 0.939 23.844 1.00 91.44 215 ASP A C 1
ATOM 1791 O O . ASP A 1 215 ? 0.860 -0.224 23.469 1.00 91.44 215 ASP A O 1
ATOM 1795 N N . ILE A 1 216 ? 0.707 1.988 23.088 1.00 88.75 216 ILE A N 1
ATOM 1796 C CA . ILE A 1 216 ? 0.075 1.894 21.767 1.00 88.75 216 ILE A CA 1
ATOM 1797 C C . ILE A 1 216 ? 0.908 1.050 20.790 1.00 88.75 216 ILE A C 1
ATOM 1799 O O . ILE A 1 216 ? 0.335 0.280 20.021 1.00 88.75 216 ILE A O 1
ATOM 1803 N N . GLY A 1 217 ? 2.241 1.097 20.879 1.00 86.31 217 GLY A N 1
ATOM 1804 C CA . GLY A 1 217 ? 3.136 0.316 20.019 1.00 86.31 217 GLY A CA 1
ATOM 1805 C C . GLY A 1 217 ? 3.063 -1.203 20.235 1.00 86.31 217 GLY A C 1
ATOM 1806 O O . GLY A 1 217 ? 3.509 -1.964 19.380 1.00 86.31 217 GLY A O 1
ATOM 1807 N N . GLN A 1 218 ? 2.491 -1.666 21.352 1.00 89.31 218 GLN A N 1
ATOM 1808 C CA . GLN A 1 218 ? 2.260 -3.091 21.632 1.00 89.31 218 GLN A CA 1
ATOM 1809 C C . GLN A 1 218 ? 0.870 -3.578 21.192 1.00 89.31 218 GLN A C 1
ATOM 1811 O O . GLN A 1 218 ? 0.569 -4.769 21.323 1.00 89.31 218 GLN A O 1
ATOM 1816 N N . LEU A 1 219 ? 0.002 -2.691 20.692 1.00 91.50 219 LEU A N 1
ATOM 1817 C CA . LEU A 1 219 ? -1.320 -3.068 20.201 1.00 91.50 219 LEU A CA 1
ATOM 1818 C C . LEU A 1 219 ? -1.259 -3.548 18.751 1.00 91.50 219 LEU A C 1
ATOM 1820 O O . LEU A 1 219 ? -0.818 -2.850 17.845 1.00 91.50 219 LEU A O 1
ATOM 1824 N N . SER A 1 220 ? -1.800 -4.739 18.518 1.00 91.38 220 SER A N 1
ATOM 1825 C CA . SER A 1 220 ? -2.107 -5.226 17.171 1.00 91.38 220 SER A CA 1
ATOM 1826 C C . SER A 1 220 ? -3.447 -4.685 16.669 1.00 91.38 220 SER A C 1
ATOM 1828 O O . SER A 1 220 ? -4.351 -4.388 17.457 1.00 91.38 220 SER A O 1
ATOM 1830 N N . PHE A 1 221 ? -3.639 -4.667 15.348 1.00 92.62 221 PHE A N 1
ATOM 1831 C CA . PHE A 1 221 ? -4.928 -4.302 14.754 1.00 92.62 221 PHE A CA 1
ATOM 1832 C C . PHE A 1 221 ? -6.082 -5.184 15.234 1.00 92.62 221 PHE A C 1
ATOM 1834 O O . PHE A 1 221 ? -7.168 -4.686 15.514 1.00 92.62 221 PHE A O 1
ATOM 1841 N N . THR A 1 222 ? -5.863 -6.490 15.403 1.00 92.50 222 THR A N 1
ATOM 1842 C CA . THR A 1 222 ? -6.903 -7.391 15.919 1.00 92.50 222 THR A CA 1
ATOM 1843 C C . THR A 1 222 ? -7.324 -7.012 17.341 1.00 92.50 222 THR A C 1
ATOM 1845 O O . THR A 1 222 ? -8.513 -7.045 17.655 1.00 92.50 222 THR A O 1
ATOM 1848 N N . GLN A 1 223 ? -6.380 -6.613 18.201 1.00 93.81 223 GLN A N 1
ATOM 1849 C CA . GLN A 1 223 ? -6.696 -6.117 19.545 1.00 93.81 223 GLN A CA 1
ATOM 1850 C C . GLN A 1 223 ? -7.436 -4.777 19.486 1.00 93.81 223 GLN A C 1
ATOM 1852 O O . GLN A 1 223 ? -8.446 -4.624 20.172 1.00 93.81 223 GLN A O 1
ATOM 1857 N N . LEU A 1 224 ? -6.996 -3.846 18.632 1.00 93.94 224 LEU A N 1
ATOM 1858 C CA . LEU A 1 224 ? -7.690 -2.579 18.395 1.00 93.94 224 LEU A CA 1
ATOM 1859 C C . LEU A 1 224 ? -9.135 -2.807 17.922 1.00 93.94 224 LEU A C 1
ATOM 1861 O O . LEU A 1 224 ? -10.073 -2.250 18.488 1.00 93.94 224 LEU A O 1
ATOM 1865 N N . SER A 1 225 ? -9.330 -3.675 16.932 1.00 94.88 225 SER A N 1
ATOM 1866 C CA . SER A 1 225 ? -10.639 -4.045 16.391 1.00 94.88 225 SER A CA 1
ATOM 1867 C C . SER A 1 225 ? -11.530 -4.699 17.454 1.00 94.88 225 SER A C 1
ATOM 1869 O O . SER A 1 225 ? -12.709 -4.358 17.581 1.00 94.88 225 SER A O 1
ATOM 1871 N N . ALA A 1 226 ? -10.965 -5.566 18.303 1.00 95.38 226 ALA A N 1
ATOM 1872 C CA . ALA A 1 226 ? -11.689 -6.161 19.423 1.00 95.38 226 ALA A CA 1
ATOM 1873 C C . ALA A 1 226 ? -12.149 -5.105 20.442 1.00 95.38 226 ALA A C 1
ATOM 1875 O O . ALA A 1 226 ? -13.313 -5.127 20.846 1.00 95.38 226 ALA A O 1
ATOM 1876 N N . ILE A 1 227 ? -11.283 -4.155 20.815 1.00 94.62 227 ILE A N 1
ATOM 1877 C CA . ILE A 1 227 ? -11.644 -3.038 21.705 1.00 94.62 227 ILE A CA 1
ATOM 1878 C C . ILE A 1 227 ? -12.762 -2.211 21.070 1.00 94.62 227 ILE A C 1
ATOM 1880 O O . ILE A 1 227 ? -13.802 -2.001 21.695 1.00 94.62 227 ILE A O 1
ATOM 1884 N N . ASN A 1 228 ? -12.576 -1.814 19.810 1.00 95.38 228 ASN A N 1
ATOM 1885 C CA . ASN A 1 228 ? -13.532 -1.032 19.034 1.00 95.38 228 ASN A CA 1
ATOM 1886 C C . ASN A 1 228 ? -14.919 -1.699 18.985 1.00 95.38 228 ASN A C 1
ATOM 1888 O O . ASN A 1 228 ? -15.933 -1.036 19.181 1.00 95.38 228 ASN A O 1
ATOM 1892 N N . SER A 1 229 ? -14.970 -3.025 18.822 1.00 95.50 229 SER A N 1
ATOM 1893 C CA . SER A 1 229 ? -16.223 -3.792 18.782 1.00 95.50 229 SER A CA 1
ATOM 1894 C C . SER A 1 229 ? -17.007 -3.813 20.104 1.00 95.50 229 SER A C 1
ATOM 1896 O O . SER A 1 229 ? -18.215 -4.053 20.104 1.00 95.50 229 SER A O 1
ATOM 1898 N N . LEU A 1 230 ? -16.338 -3.583 21.241 1.00 95.69 230 LEU A N 1
ATOM 1899 C CA . LEU A 1 230 ? -16.973 -3.559 22.560 1.00 95.69 230 LEU A CA 1
ATOM 1900 C C . LEU A 1 230 ? -17.446 -2.162 22.975 1.00 95.69 230 LEU A C 1
ATOM 1902 O O . LEU A 1 230 ? -18.168 -2.050 23.977 1.00 95.69 230 LEU A O 1
ATOM 1906 N N . LEU A 1 231 ? -17.060 -1.119 22.238 1.00 94.56 231 LEU A N 1
ATOM 1907 C CA . LEU A 1 231 ? -17.523 0.242 22.470 1.00 94.56 231 LEU A CA 1
ATOM 1908 C C . LEU A 1 231 ? -18.999 0.385 22.077 1.00 94.56 231 LEU A C 1
ATOM 1910 O O . LEU A 1 231 ? -19.455 -0.144 21.066 1.00 94.56 231 LEU A O 1
ATOM 1914 N N . LYS A 1 232 ? -19.763 1.147 22.865 1.00 94.25 232 LYS A N 1
ATOM 1915 C CA . LYS A 1 232 ? -21.135 1.554 22.512 1.00 94.25 232 LYS A CA 1
ATOM 1916 C C . LYS A 1 232 ? -21.151 2.440 21.269 1.00 94.25 232 LYS A C 1
ATOM 1918 O O . LYS A 1 232 ? -22.076 2.338 20.469 1.00 94.25 232 LYS A O 1
ATOM 1923 N N . THR A 1 233 ? -20.132 3.286 21.144 1.00 92.00 233 THR A N 1
ATOM 1924 C CA . THR A 1 233 ? -19.864 4.115 19.973 1.00 92.00 233 THR A CA 1
ATOM 1925 C C . THR A 1 233 ? -18.501 3.696 19.431 1.00 92.00 233 THR A C 1
ATOM 1927 O O . THR A 1 233 ? -17.493 4.053 20.042 1.00 92.00 233 THR A O 1
ATOM 1930 N N . PRO A 1 234 ? -18.447 2.894 18.355 1.00 94.50 234 PRO A N 1
ATOM 1931 C CA . PRO A 1 234 ? -17.186 2.501 17.741 1.00 94.50 234 PRO A CA 1
ATOM 1932 C C . PRO A 1 234 ? -16.409 3.726 17.258 1.00 94.50 234 PRO A C 1
ATOM 1934 O O . PRO A 1 234 ? -16.999 4.668 16.728 1.00 94.50 234 PRO A O 1
ATOM 1937 N N . ILE A 1 235 ? -15.090 3.676 17.395 1.00 93.56 235 ILE A N 1
ATOM 1938 C CA . ILE A 1 235 ? -14.153 4.654 16.840 1.00 93.56 235 ILE A CA 1
ATOM 1939 C C . ILE A 1 235 ? -14.190 4.591 15.310 1.00 93.56 235 ILE A C 1
ATOM 1941 O O . ILE A 1 235 ? -14.294 5.612 14.631 1.00 93.56 235 ILE A O 1
ATOM 1945 N N . PHE A 1 236 ? -14.176 3.374 14.768 1.00 95.25 236 PHE A N 1
ATOM 1946 C CA . PHE A 1 236 ? -14.219 3.142 13.331 1.00 95.25 236 PHE A CA 1
ATOM 1947 C C . PHE A 1 236 ? -15.139 1.983 12.952 1.00 95.25 236 PHE A C 1
ATOM 1949 O O . PHE A 1 236 ? -15.481 1.122 13.767 1.00 95.25 236 PHE A O 1
ATOM 1956 N N . GLU A 1 237 ? -15.503 1.932 11.677 1.00 96.69 237 GLU A N 1
ATOM 1957 C CA . GLU A 1 237 ? -16.186 0.809 11.043 1.00 96.69 237 GLU A CA 1
ATOM 1958 C C . GLU A 1 237 ? -15.294 0.205 9.961 1.00 96.69 237 GLU A C 1
ATOM 1960 O O . GLU A 1 237 ? -14.669 0.925 9.185 1.00 96.69 237 GLU A O 1
ATOM 1965 N N . ILE A 1 238 ? -15.283 -1.123 9.854 1.00 96.88 238 ILE A N 1
ATOM 1966 C CA . ILE A 1 238 ? -14.656 -1.807 8.721 1.00 96.88 238 ILE A CA 1
ATOM 1967 C C . ILE A 1 238 ? -15.711 -1.921 7.622 1.00 96.88 238 ILE A C 1
ATOM 1969 O O . ILE A 1 238 ? -16.683 -2.669 7.759 1.00 96.88 238 ILE A O 1
ATOM 1973 N N . ARG A 1 239 ? -15.540 -1.171 6.531 1.00 97.12 239 ARG A N 1
ATOM 1974 C CA . ARG A 1 239 ? -16.489 -1.147 5.413 1.00 97.12 239 ARG A CA 1
ATOM 1975 C C . ARG A 1 239 ? -15.980 -1.989 4.260 1.00 97.12 239 ARG A C 1
ATOM 1977 O O . ARG A 1 239 ? -14.911 -1.726 3.723 1.00 97.12 239 ARG A O 1
ATOM 1984 N N . ALA A 1 240 ? -16.778 -2.980 3.873 1.00 97.00 240 ALA A N 1
ATOM 1985 C CA . ALA A 1 240 ? -16.544 -3.779 2.680 1.00 97.00 240 ALA A CA 1
ATOM 1986 C C . ALA A 1 240 ? -17.144 -3.080 1.456 1.00 97.00 240 ALA A C 1
ATOM 1988 O O . ALA A 1 240 ? -18.343 -2.792 1.422 1.00 97.00 240 ALA A O 1
ATOM 1989 N N . LEU A 1 241 ? -16.315 -2.837 0.451 1.00 95.81 241 LEU A N 1
ATOM 1990 C CA . LEU A 1 241 ? -16.657 -2.119 -0.765 1.00 95.81 241 LEU A CA 1
ATOM 1991 C C . LEU A 1 241 ? -16.411 -3.000 -1.984 1.00 95.81 241 LEU A C 1
ATOM 1993 O O . LEU A 1 241 ? -15.403 -3.697 -2.079 1.00 95.81 241 LEU A O 1
ATOM 1997 N N . SER A 1 242 ? -17.325 -2.943 -2.944 1.00 94.12 242 SER A N 1
ATOM 1998 C CA . SER A 1 242 ? -17.064 -3.453 -4.290 1.00 94.12 242 SER A CA 1
ATOM 1999 C C . SER A 1 242 ? -16.028 -2.586 -5.010 1.00 94.12 242 SER A C 1
ATOM 2001 O O . SER A 1 242 ? -15.831 -1.418 -4.668 1.00 94.12 242 SER A O 1
ATOM 2003 N N . LEU A 1 243 ? -15.424 -3.126 -6.072 1.00 91.44 243 LEU A N 1
ATOM 2004 C CA . LEU A 1 243 ? -14.512 -2.367 -6.932 1.00 91.44 243 LEU A CA 1
ATOM 2005 C C . LEU A 1 243 ? -15.134 -1.055 -7.438 1.00 91.44 243 LEU A C 1
ATOM 2007 O O . LEU A 1 243 ? -14.469 -0.026 -7.434 1.00 91.44 243 LEU A O 1
ATOM 2011 N N . GLN A 1 244 ? -16.414 -1.075 -7.820 1.00 90.31 244 GLN A N 1
ATOM 2012 C CA . GLN A 1 244 ? -17.111 0.122 -8.292 1.00 90.31 244 GLN A CA 1
ATOM 2013 C C . GLN A 1 244 ? -17.184 1.205 -7.205 1.00 90.31 244 GLN A C 1
ATOM 2015 O O . GLN A 1 244 ? -16.851 2.357 -7.464 1.00 90.31 244 GLN A O 1
ATOM 2020 N N . GLN A 1 245 ? -17.573 0.838 -5.981 1.00 93.25 245 GLN A N 1
ATOM 2021 C CA . GLN A 1 245 ? -17.655 1.787 -4.863 1.00 93.25 245 GLN A CA 1
ATOM 2022 C C . GLN A 1 245 ? -16.281 2.352 -4.501 1.00 93.25 245 GLN A C 1
ATOM 2024 O O . GLN A 1 245 ? -16.151 3.534 -4.200 1.00 93.25 245 GLN A O 1
ATOM 2029 N N . LEU A 1 246 ? -15.242 1.518 -4.557 1.00 91.19 246 LEU A N 1
ATOM 2030 C CA . LEU A 1 246 ? -13.876 1.958 -4.314 1.00 91.19 246 LEU A CA 1
ATOM 2031 C C . LEU A 1 246 ? -13.401 2.972 -5.370 1.00 91.19 246 LEU A C 1
ATOM 2033 O O . LEU A 1 246 ? -12.760 3.963 -5.030 1.00 91.19 246 LEU A O 1
ATOM 2037 N N . GLN A 1 247 ? -13.742 2.766 -6.645 1.00 89.00 247 GLN A N 1
ATOM 2038 C CA . GLN A 1 247 ? -13.434 3.732 -7.707 1.00 89.00 247 GLN A CA 1
ATOM 2039 C C . GLN A 1 247 ? -14.123 5.083 -7.493 1.00 89.00 247 GLN A C 1
ATOM 2041 O O . GLN A 1 247 ? -13.519 6.121 -7.760 1.00 89.00 247 GLN A O 1
ATOM 2046 N N . GLU A 1 248 ? -15.371 5.074 -7.019 1.00 90.06 248 GLU A N 1
ATOM 2047 C CA . GLU A 1 248 ? -16.119 6.297 -6.705 1.00 90.06 248 GLU A CA 1
ATOM 2048 C C . GLU A 1 248 ? -15.432 7.100 -5.592 1.00 90.06 248 GLU A C 1
ATOM 2050 O O . GLU A 1 248 ? -15.366 8.322 -5.693 1.00 90.06 248 GLU A O 1
ATOM 2055 N N . ILE A 1 249 ? -14.848 6.427 -4.593 1.00 89.00 249 ILE A N 1
ATOM 2056 C CA . ILE A 1 249 ? -14.075 7.079 -3.524 1.00 89.00 249 ILE A CA 1
ATOM 2057 C C . ILE A 1 249 ? -12.809 7.742 -4.072 1.00 89.00 249 ILE A C 1
ATOM 2059 O O . ILE A 1 249 ? -12.556 8.896 -3.757 1.00 89.00 249 ILE A O 1
ATOM 2063 N N . TYR A 1 250 ? -12.030 7.052 -4.910 1.00 83.81 250 TYR A N 1
ATOM 2064 C CA . TYR A 1 250 ? -10.796 7.621 -5.476 1.00 83.81 250 TYR A CA 1
ATOM 2065 C C . TYR A 1 250 ? -11.029 8.744 -6.498 1.00 83.81 250 TYR A C 1
ATOM 2067 O O . TYR A 1 250 ? -10.083 9.426 -6.883 1.00 83.81 250 TYR A O 1
ATOM 2075 N N . SER A 1 251 ? -12.263 8.911 -6.977 1.00 77.88 251 SER A N 1
ATOM 2076 C CA . SER A 1 251 ? -12.618 9.936 -7.967 1.00 77.88 251 SER A CA 1
ATOM 2077 C C . SER A 1 251 ? -13.203 11.212 -7.345 1.00 77.88 251 SER A C 1
ATOM 2079 O O . SER A 1 251 ? -13.472 12.159 -8.089 1.00 77.88 251 SER A O 1
ATOM 2081 N N . ALA A 1 252 ? -13.460 11.210 -6.032 1.00 61.09 252 ALA A N 1
ATOM 2082 C CA . ALA A 1 252 ? -14.049 12.315 -5.273 1.00 61.09 252 ALA A CA 1
ATOM 2083 C C . ALA A 1 252 ? -12.972 13.262 -4.726 1.00 61.09 252 ALA A C 1
ATOM 2085 O O . ALA A 1 252 ? -13.240 14.487 -4.730 1.00 61.09 252 ALA A O 1
#

Sequence (252 aa):
MTNQAYIIRQQRFAYNDEFYLRDEAYVTQIHAVYADRGSAHQACKQLNLEVLPREILGNYFAPEYQQADIELLQQLNRFCLERCGQSLLDERGRHEDYIPAALSPDDYFEFAQRANMLRYVVIEVSSDCLFYLLWMNEEQAYFDGLQGDLIESRHPDFPEYDWSELIYAFELLLEDTLRLHAPEMLTSQPKLWEALFSSISAFEFDTQRRIAAIDIGQLSFTQLSAINSLLKTPIFEIRALSLQQLQEIYSA

pLDDT: mean 89.63, std 6.8, range [48.66, 98.06]